Protein AF-A0A4U0YSM9-F1 (afdb_monomer)

Organism: NCBI:txid402884

Solvent-accessible surface area (backbone atoms only — not comparable to full-atom values): 11645 Å² total; per-residue (Å²): 142,90,86,84,86,88,83,89,83,79,87,87,80,88,84,90,88,84,83,94,84,78,88,73,80,77,72,77,70,87,66,73,80,70,77,81,69,82,80,69,86,79,58,66,68,56,57,52,49,51,51,51,52,52,50,52,52,49,50,50,54,53,52,59,74,70,49,76,93,42,78,74,52,80,36,60,77,57,46,29,60,59,30,54,52,35,43,53,52,15,40,43,30,36,40,27,62,72,59,44,12,44,71,34,40,78,38,97,52,35,45,41,53,13,42,34,36,42,22,52,28,50,50,53,58,38,29,29,50,63,47,44,55,54,32,47,49,50,25,52,51,29,53,52,47,52,53,53,48,44,72,71,66,55,80,86,76,69,59,85,65,32,60,62,68,40,45,56,50,34,52,56,49,32,54,52,51,48,53,53,52,51,50,52,31,41,74,74,70,50,60,71,79,68,29,53,58,128

Radius of gyration: 25.73 Å; Cα contacts (8 Å, |Δi|>4): 176; chains: 1; bounding box: 69×48×69 Å

Mean predicted aligned error: 12.15 Å

Sequence (198 aa):
MKRLWYPVAEPVADGAVDDWSFAVHRRPSLRAARPRSARADGDPGKGLLTLVMLAGLALIVIGFRGAPLVPLYQPLPHVGYLNNLLMLLALVLFGASVLKGVLWTRIRHPQFLATILWATAHLLVNGDLASVLLFGSLGLWSLGSILLINAREGRWSPPPPGPLRRDLALLGIAVTLYGAITSTHIWLGHNPFLGSFG

Structure (mmCIF, N/CA/C/O backbone):
data_AF-A0A4U0YSM9-F1
#
_entry.id   AF-A0A4U0YSM9-F1
#
loop_
_atom_site.group_PDB
_atom_site.id
_atom_site.type_symbol
_atom_site.label_atom_id
_atom_site.label_alt_id
_atom_site.label_comp_id
_atom_site.label_asym_id
_atom_site.label_entity_id
_atom_site.label_seq_id
_atom_site.pdbx_PDB_ins_code
_atom_site.Cartn_x
_atom_site.Cartn_y
_atom_site.Cartn_z
_atom_site.occupancy
_atom_site.B_iso_or_equiv
_atom_site.auth_seq_id
_atom_site.auth_comp_id
_atom_site.auth_asym_id
_atom_site.auth_atom_id
_atom_site.pdbx_PDB_model_num
ATOM 1 N N . MET A 1 1 ? 32.100 -20.637 -45.918 1.00 43.41 1 MET A N 1
ATOM 2 C CA . MET A 1 1 ? 32.956 -19.455 -46.167 1.00 43.41 1 MET A CA 1
ATOM 3 C C . MET A 1 1 ? 32.775 -18.465 -45.019 1.00 43.41 1 MET A C 1
ATOM 5 O O . MET A 1 1 ? 31.670 -17.981 -44.832 1.00 43.41 1 MET A O 1
ATOM 9 N N . LYS A 1 2 ? 33.814 -18.251 -44.197 1.00 37.44 2 LYS A N 1
ATOM 10 C CA . LYS A 1 2 ? 33.844 -17.318 -43.052 1.00 37.44 2 LYS A CA 1
ATOM 11 C C . LYS A 1 2 ? 34.652 -16.068 -43.450 1.00 37.44 2 LYS A C 1
ATOM 13 O O . LYS A 1 2 ? 35.770 -16.223 -43.930 1.00 37.44 2 LYS A O 1
ATOM 18 N N . ARG A 1 3 ? 34.114 -14.863 -43.243 1.00 44.06 3 ARG A N 1
ATOM 19 C CA . ARG A 1 3 ? 34.806 -13.556 -43.327 1.00 44.06 3 ARG A CA 1
ATOM 20 C C . ARG A 1 3 ? 33.955 -12.546 -42.551 1.00 44.06 3 ARG A C 1
ATOM 22 O O . ARG A 1 3 ? 32.743 -12.598 -42.698 1.00 44.06 3 ARG A O 1
ATOM 29 N N . LEU A 1 4 ? 34.451 -11.582 -41.792 1.00 47.91 4 LEU A N 1
ATOM 30 C CA . LEU A 1 4 ? 35.656 -11.369 -40.986 1.00 47.91 4 LEU A CA 1
ATOM 31 C C . LEU A 1 4 ? 35.312 -10.079 -40.211 1.00 47.91 4 LEU A C 1
ATOM 33 O O . LEU A 1 4 ? 34.629 -9.206 -40.743 1.00 47.91 4 LEU A O 1
ATOM 37 N N . TRP A 1 5 ? 35.732 -9.990 -38.960 1.00 40.81 5 TRP A N 1
ATOM 38 C CA . TRP A 1 5 ? 35.418 -8.903 -38.042 1.00 40.81 5 TRP A CA 1
ATOM 39 C C . TRP A 1 5 ? 36.529 -7.817 -38.067 1.00 40.81 5 TRP A C 1
ATOM 41 O O . TRP A 1 5 ? 37.691 -8.183 -37.917 1.00 40.81 5 TRP A O 1
ATOM 51 N N . TYR A 1 6 ? 36.137 -6.527 -38.164 1.00 41.94 6 TYR A N 1
ATOM 52 C CA . TYR A 1 6 ? 36.867 -5.256 -37.858 1.00 41.94 6 TYR A CA 1
ATOM 53 C C . TYR A 1 6 ? 37.986 -4.741 -38.819 1.00 41.94 6 TYR A C 1
ATOM 55 O O . TYR A 1 6 ? 38.466 -5.496 -39.657 1.00 41.94 6 TYR A O 1
ATOM 63 N N . PRO A 1 7 ? 38.418 -3.455 -38.723 1.00 47.03 7 PRO A N 1
ATOM 64 C CA . PRO A 1 7 ? 37.745 -2.239 -39.220 1.00 47.03 7 PRO A CA 1
ATOM 65 C C . PRO A 1 7 ? 38.682 -1.370 -40.110 1.00 47.03 7 PRO A C 1
ATOM 67 O O . PRO A 1 7 ? 39.902 -1.502 -40.058 1.00 47.03 7 PRO A O 1
ATOM 70 N N . VAL A 1 8 ? 38.147 -0.446 -40.914 1.00 57.78 8 VAL A N 1
ATOM 71 C CA . VAL A 1 8 ? 38.978 0.521 -41.665 1.00 57.78 8 VAL A CA 1
ATOM 72 C C . VAL A 1 8 ? 39.321 1.698 -40.748 1.00 57.78 8 VAL A C 1
ATOM 74 O O . VAL A 1 8 ? 38.425 2.343 -40.210 1.00 57.78 8 VAL A O 1
ATOM 77 N N . ALA A 1 9 ? 40.617 1.930 -40.533 1.00 47.88 9 ALA A N 1
ATOM 78 C CA . ALA A 1 9 ? 41.150 3.086 -39.823 1.00 47.88 9 ALA A CA 1
ATOM 79 C C . ALA A 1 9 ? 41.201 4.299 -40.768 1.00 47.88 9 ALA A C 1
ATOM 81 O O . ALA A 1 9 ? 41.797 4.212 -41.839 1.00 47.88 9 ALA A O 1
ATOM 82 N N . GLU A 1 10 ? 40.589 5.412 -40.368 1.00 64.88 10 GLU A N 1
ATOM 83 C CA . GLU A 1 10 ? 40.734 6.713 -41.034 1.00 64.88 10 GLU A CA 1
ATOM 84 C C . GLU A 1 10 ? 42.006 7.417 -40.515 1.00 64.88 10 GLU A C 1
ATOM 86 O O . GLU A 1 10 ? 42.315 7.312 -39.321 1.00 64.88 10 GLU A O 1
ATOM 91 N N . PRO A 1 11 ? 42.766 8.119 -41.373 1.00 54.09 11 PRO A N 1
ATOM 92 C CA . PRO A 1 11 ? 44.024 8.746 -40.990 1.00 54.09 11 PRO A CA 1
ATOM 93 C C . PRO A 1 11 ? 43.814 10.020 -40.158 1.00 54.09 11 PRO A C 1
ATOM 95 O O . PRO A 1 11 ? 43.000 10.884 -40.479 1.00 54.09 11 PRO A O 1
ATOM 98 N N . VAL A 1 12 ? 44.607 10.130 -39.091 1.00 53.09 12 VAL A N 1
ATOM 99 C CA . VAL A 1 12 ? 44.749 11.308 -38.227 1.00 53.09 12 VAL A CA 1
ATOM 100 C C . VAL A 1 12 ? 45.545 12.381 -38.973 1.00 53.09 12 VAL A C 1
ATOM 102 O O . VAL A 1 12 ? 46.665 12.119 -39.408 1.00 53.09 12 VAL A O 1
ATOM 105 N N . ALA A 1 13 ? 44.980 13.582 -39.101 1.00 54.84 13 ALA A N 1
ATOM 106 C CA . ALA A 1 13 ? 45.702 14.779 -39.519 1.00 54.84 13 ALA A CA 1
ATOM 107 C C . ALA A 1 13 ? 45.893 15.701 -38.305 1.00 54.84 13 ALA A C 1
ATOM 109 O O . ALA A 1 13 ? 44.920 16.168 -37.713 1.00 54.84 13 ALA A O 1
ATOM 110 N N . ASP A 1 14 ? 47.156 15.923 -37.947 1.00 49.75 14 ASP A N 1
ATOM 111 C CA . ASP A 1 14 ? 47.612 16.869 -36.932 1.00 49.75 14 ASP A CA 1
ATOM 112 C C . ASP A 1 14 ? 47.544 18.315 -37.447 1.00 49.75 14 ASP A C 1
ATOM 114 O O . ASP A 1 14 ? 47.947 18.599 -38.578 1.00 49.75 14 ASP A O 1
ATOM 118 N N . GLY A 1 15 ? 47.129 19.249 -36.586 1.00 42.00 15 GLY A N 1
ATOM 119 C CA . GLY A 1 15 ? 47.378 20.675 -36.791 1.00 42.00 15 GLY A CA 1
ATOM 120 C C . GLY A 1 15 ? 46.490 21.613 -35.969 1.00 42.00 15 GLY A C 1
ATOM 121 O O . GLY A 1 15 ? 45.284 21.647 -36.177 1.00 42.00 15 GLY A O 1
ATOM 122 N N . ALA A 1 16 ? 47.146 22.439 -35.146 1.00 40.34 16 ALA A N 1
ATOM 123 C CA . ALA A 1 16 ? 46.666 23.610 -34.395 1.00 40.34 16 ALA A CA 1
ATOM 124 C C . ALA A 1 16 ? 46.175 23.373 -32.949 1.00 40.34 16 ALA A C 1
ATOM 126 O O . ALA A 1 16 ? 45.187 22.698 -32.667 1.00 40.34 16 ALA A O 1
ATOM 127 N N . VAL A 1 17 ? 46.953 23.957 -32.038 1.00 49.97 17 VAL A N 1
ATOM 128 C CA . VAL A 1 17 ? 46.896 23.947 -30.578 1.00 49.97 17 VAL A CA 1
ATOM 129 C C . VAL A 1 17 ? 46.635 25.384 -30.149 1.00 49.97 17 VAL A C 1
ATOM 131 O O . VAL A 1 17 ? 47.564 26.187 -30.146 1.00 49.97 17 VAL A O 1
ATOM 134 N N . ASP A 1 18 ? 45.396 25.704 -29.768 1.00 44.09 18 ASP A N 1
ATOM 135 C CA . ASP A 1 18 ? 45.028 27.054 -29.333 1.00 44.09 18 ASP A CA 1
ATOM 136 C C . ASP A 1 18 ? 43.917 26.999 -28.255 1.00 44.09 18 ASP A C 1
ATOM 138 O O . ASP A 1 18 ? 42.723 26.948 -28.532 1.00 44.09 18 ASP A O 1
ATOM 142 N N . ASP A 1 19 ? 44.372 26.961 -27.003 1.00 42.22 19 ASP A N 1
ATOM 143 C CA . ASP A 1 19 ? 43.858 27.693 -25.832 1.00 42.22 19 ASP A CA 1
ATOM 144 C C . ASP A 1 19 ? 42.427 27.475 -25.260 1.00 42.22 19 ASP A C 1
ATOM 146 O O . ASP A 1 19 ? 41.454 28.185 -25.499 1.00 42.22 19 ASP A O 1
ATOM 150 N N . TRP A 1 20 ? 42.358 26.482 -24.374 1.00 37.97 20 TRP A N 1
ATOM 151 C CA . TRP A 1 20 ? 41.811 26.488 -23.006 1.00 37.97 20 TRP A CA 1
ATOM 152 C C . TRP A 1 20 ? 41.125 27.749 -22.431 1.00 37.97 20 TRP A C 1
ATOM 154 O O . TRP A 1 20 ? 41.753 28.565 -21.765 1.00 37.97 20 TRP A O 1
ATOM 164 N N . SER A 1 21 ? 39.786 27.790 -22.417 1.00 42.22 21 SER A N 1
ATOM 165 C CA . SER A 1 21 ? 39.054 28.510 -21.347 1.00 42.22 21 SER A CA 1
ATOM 166 C C . SER A 1 21 ? 37.572 28.139 -21.208 1.00 42.22 21 SER A C 1
ATOM 168 O O . SER A 1 21 ? 36.703 28.988 -21.292 1.00 42.22 21 SER A O 1
ATOM 170 N N . PHE A 1 22 ? 37.265 26.883 -20.860 1.00 40.72 22 PHE A N 1
ATOM 171 C CA . PHE A 1 22 ? 36.074 26.567 -20.048 1.00 40.72 22 PHE A CA 1
ATOM 172 C 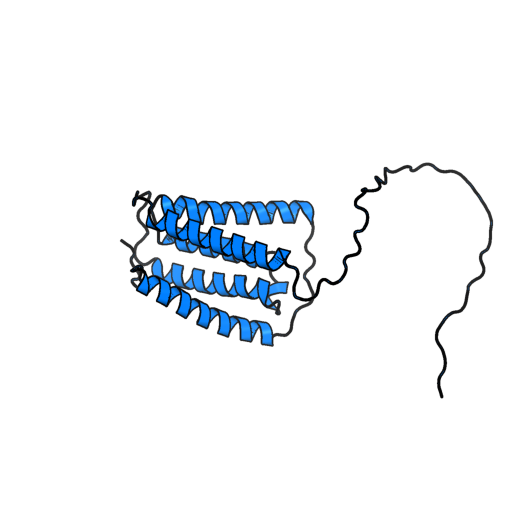C . PHE A 1 22 ? 36.357 25.384 -19.118 1.00 40.72 22 PHE A C 1
ATOM 174 O O . PHE A 1 22 ? 35.943 24.246 -19.339 1.00 40.72 22 PHE A O 1
ATOM 181 N N . ALA A 1 23 ? 37.051 25.676 -18.019 1.00 46.38 23 ALA A N 1
ATOM 182 C CA . ALA A 1 23 ? 37.077 24.825 -16.838 1.00 46.38 23 ALA A CA 1
ATOM 183 C C . ALA A 1 23 ? 35.710 24.877 -16.125 1.00 46.38 23 ALA A C 1
ATOM 185 O O . ALA A 1 23 ? 35.569 25.427 -15.035 1.00 46.38 23 ALA A O 1
ATOM 186 N N . VAL A 1 24 ? 34.676 24.282 -16.728 1.00 51.34 24 VAL A N 1
ATOM 187 C CA . VAL A 1 24 ? 33.429 23.968 -16.018 1.00 51.34 24 VAL A CA 1
ATOM 188 C C . VAL A 1 24 ? 33.660 22.685 -15.228 1.00 51.34 24 VAL A C 1
ATOM 190 O O . VAL A 1 24 ? 33.515 21.573 -15.727 1.00 51.34 24 VAL A O 1
ATOM 193 N N . HIS A 1 25 ? 34.115 22.885 -13.993 1.00 49.06 25 HIS A N 1
ATOM 194 C CA . HIS A 1 25 ? 33.862 22.091 -12.790 1.00 49.06 25 HIS A CA 1
ATOM 195 C C . HIS A 1 25 ? 33.381 20.639 -12.998 1.00 49.06 25 HIS A C 1
ATOM 197 O O . HIS A 1 25 ? 32.316 20.235 -12.527 1.00 49.06 25 HIS A O 1
ATOM 203 N N . ARG A 1 26 ? 34.197 19.802 -13.643 1.00 47.41 26 ARG A N 1
ATOM 204 C CA . ARG A 1 26 ? 33.997 18.353 -13.631 1.00 47.41 26 ARG A CA 1
ATOM 205 C C . ARG A 1 26 ? 34.528 17.845 -12.295 1.00 47.41 26 ARG A C 1
ATOM 207 O O . ARG A 1 26 ? 35.673 17.418 -12.209 1.00 47.41 26 ARG A O 1
ATOM 214 N N . ARG A 1 27 ? 33.724 17.935 -11.228 1.00 51.22 27 ARG A N 1
ATOM 215 C CA . ARG A 1 27 ? 34.031 17.213 -9.985 1.00 51.22 27 ARG A CA 1
ATOM 216 C C . ARG A 1 2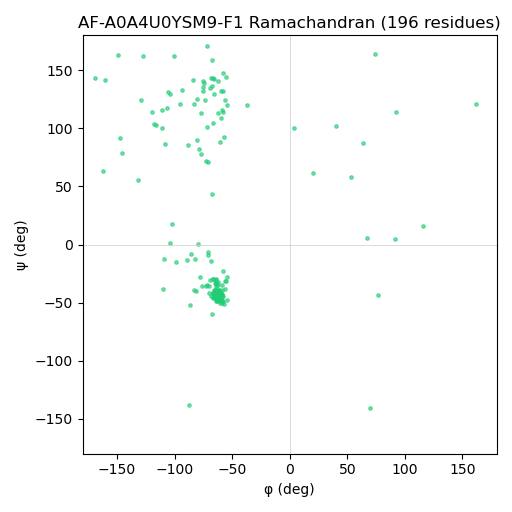7 ? 34.114 15.733 -10.358 1.00 51.22 27 ARG A C 1
ATOM 218 O O . ARG A 1 27 ? 33.083 15.174 -10.740 1.00 51.22 27 ARG A O 1
ATOM 225 N N . PRO A 1 28 ? 35.282 15.079 -10.274 1.00 48.31 28 PRO A N 1
ATOM 226 C CA . PRO A 1 28 ? 35.315 13.637 -10.352 1.00 48.31 28 PRO A CA 1
ATOM 227 C C . PRO A 1 28 ? 34.609 13.187 -9.080 1.00 48.31 28 PRO A C 1
ATOM 229 O O . PRO A 1 28 ? 35.143 13.319 -7.980 1.00 48.31 28 PRO A O 1
ATOM 232 N N . SER A 1 29 ? 33.361 12.735 -9.189 1.00 51.56 29 SER A N 1
ATOM 233 C CA . SER A 1 29 ? 32.754 12.027 -8.077 1.00 51.56 29 SER A CA 1
ATOM 234 C C . SER A 1 29 ? 33.645 10.816 -7.834 1.00 51.56 29 SER A C 1
ATOM 236 O O . SER A 1 29 ? 33.654 9.891 -8.646 1.00 51.56 29 SER A O 1
ATOM 238 N N . LEU A 1 30 ? 34.394 10.823 -6.732 1.00 49.91 30 LEU A N 1
ATOM 239 C CA . LEU A 1 30 ? 35.176 9.696 -6.222 1.00 49.91 30 LEU A CA 1
ATOM 240 C C . LEU A 1 30 ? 34.252 8.562 -5.739 1.00 49.91 30 LEU A C 1
ATOM 242 O O . LEU A 1 30 ? 34.452 7.960 -4.691 1.00 49.91 30 LEU A O 1
ATOM 246 N N . ARG A 1 31 ? 33.206 8.245 -6.502 1.00 51.72 31 ARG A N 1
ATOM 247 C CA . ARG A 1 31 ? 32.626 6.915 -6.502 1.00 51.72 31 ARG A CA 1
ATOM 248 C C . ARG A 1 31 ? 33.408 6.154 -7.545 1.00 51.72 31 ARG A C 1
ATOM 250 O O . ARG A 1 31 ? 33.011 6.097 -8.705 1.00 51.72 31 ARG A O 1
ATOM 257 N N . ALA A 1 32 ? 34.538 5.603 -7.101 1.00 53.91 32 ALA A N 1
ATOM 258 C CA . ALA A 1 32 ? 35.161 4.475 -7.766 1.00 53.91 32 ALA A CA 1
ATOM 259 C C . ALA A 1 32 ? 34.033 3.572 -8.272 1.00 53.91 32 ALA A C 1
ATOM 261 O O . ALA A 1 32 ? 33.164 3.162 -7.492 1.00 53.91 32 ALA A O 1
ATOM 262 N N . ALA A 1 33 ? 33.992 3.373 -9.588 1.00 51.34 33 ALA A N 1
ATOM 263 C CA . ALA A 1 33 ? 33.063 2.475 -10.235 1.00 51.34 33 ALA A CA 1
ATOM 264 C C . ALA A 1 33 ? 33.346 1.082 -9.677 1.00 51.34 33 ALA A C 1
ATOM 266 O O . ALA A 1 33 ? 34.196 0.353 -10.178 1.00 51.34 33 ALA A O 1
ATOM 267 N N . ARG A 1 34 ? 32.686 0.741 -8.566 1.00 47.12 34 ARG A N 1
ATOM 268 C CA . ARG A 1 34 ? 32.721 -0.601 -8.008 1.00 47.12 34 ARG A CA 1
ATOM 269 C C . ARG A 1 34 ? 32.172 -1.477 -9.130 1.00 47.12 34 ARG A C 1
ATOM 271 O O . ARG A 1 34 ? 31.023 -1.241 -9.520 1.00 47.12 34 ARG A O 1
ATOM 278 N N . PRO A 1 35 ? 32.966 -2.399 -9.704 1.00 47.69 35 PRO A N 1
ATOM 279 C CA . PRO A 1 35 ? 32.488 -3.223 -10.795 1.00 47.69 35 PRO A CA 1
ATOM 280 C C . PRO A 1 35 ? 31.220 -3.895 -10.295 1.00 47.69 35 PRO A C 1
ATOM 282 O O . PRO A 1 35 ? 31.214 -4.554 -9.252 1.00 47.69 35 PRO A O 1
ATOM 285 N N . ARG A 1 36 ? 30.115 -3.623 -10.991 1.00 52.94 36 ARG A N 1
ATOM 286 C CA . ARG A 1 36 ? 28.818 -4.226 -10.723 1.00 52.94 36 ARG A CA 1
ATOM 287 C C . ARG A 1 36 ? 28.932 -5.662 -11.216 1.00 52.94 36 ARG A C 1
ATOM 289 O O . ARG A 1 36 ? 28.424 -6.000 -12.278 1.00 52.94 36 ARG A O 1
ATOM 296 N N . SER A 1 37 ? 29.692 -6.479 -10.486 1.00 51.41 37 SER A N 1
ATOM 297 C CA . SER A 1 37 ? 29.685 -7.912 -10.690 1.00 51.41 37 SER A CA 1
ATOM 298 C C . SER A 1 37 ? 28.236 -8.340 -10.541 1.00 51.41 37 SER A C 1
ATOM 300 O O . SER A 1 37 ? 27.548 -7.980 -9.579 1.00 51.41 37 SER A O 1
ATOM 302 N N . ALA A 1 38 ? 27.743 -9.006 -11.574 1.00 52.09 38 ALA A N 1
ATOM 303 C CA . ALA A 1 38 ? 26.446 -9.634 -11.577 1.00 52.09 38 ALA A CA 1
ATOM 304 C C . ALA A 1 38 ? 26.412 -10.629 -10.409 1.00 52.09 38 ALA A C 1
ATOM 306 O O . ALA A 1 38 ? 26.855 -11.765 -10.531 1.00 52.09 38 ALA A O 1
ATOM 307 N N . ARG A 1 39 ? 25.942 -10.182 -9.239 1.00 48.00 39 ARG A N 1
ATOM 308 C CA . ARG A 1 39 ? 25.642 -11.060 -8.108 1.00 48.00 39 ARG A CA 1
ATOM 309 C C . ARG A 1 39 ? 24.319 -11.753 -8.401 1.00 48.00 39 ARG A C 1
ATOM 311 O O . ARG A 1 39 ? 23.257 -11.337 -7.922 1.00 48.00 39 ARG A O 1
ATOM 318 N N . ALA A 1 40 ? 24.414 -12.762 -9.259 1.00 54.34 40 ALA A N 1
ATOM 319 C CA . ALA A 1 40 ? 23.447 -13.837 -9.332 1.00 54.34 40 ALA A CA 1
ATOM 320 C C . ALA A 1 40 ? 23.400 -14.538 -7.962 1.00 54.34 40 ALA A C 1
ATOM 322 O O . ALA A 1 40 ? 24.432 -14.748 -7.333 1.00 54.34 40 ALA A O 1
ATOM 323 N N . ASP A 1 41 ? 22.175 -14.738 -7.486 1.00 48.12 41 ASP A N 1
ATOM 324 C CA . ASP A 1 41 ? 21.690 -15.808 -6.609 1.00 48.12 41 ASP A CA 1
ATOM 325 C C . ASP A 1 41 ? 22.618 -16.241 -5.458 1.00 48.12 41 ASP A C 1
ATOM 327 O O . ASP A 1 41 ? 23.569 -16.991 -5.640 1.00 48.12 41 ASP A O 1
ATOM 331 N N . GLY A 1 42 ? 22.302 -15.774 -4.240 1.00 58.88 42 GLY A N 1
ATOM 332 C CA . GLY A 1 42 ? 22.978 -16.207 -3.007 1.0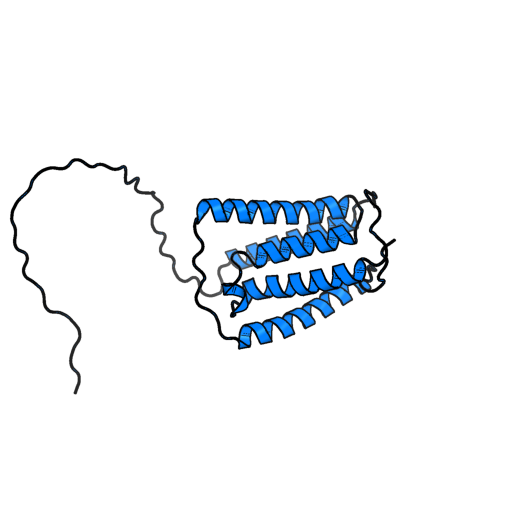0 58.88 42 GLY A CA 1
ATOM 333 C C . GLY A 1 42 ? 23.777 -15.143 -2.250 1.00 58.88 42 GLY A C 1
ATOM 334 O O . GLY A 1 42 ? 24.574 -15.502 -1.394 1.00 58.88 42 GLY A O 1
ATOM 335 N N . ASP A 1 43 ? 23.591 -13.842 -2.516 1.00 70.19 43 ASP A N 1
ATOM 336 C CA . ASP A 1 43 ? 24.216 -12.792 -1.694 1.00 70.19 43 ASP A CA 1
ATOM 337 C C . ASP A 1 43 ? 23.688 -12.894 -0.245 1.00 70.19 43 ASP A C 1
ATOM 339 O O . ASP A 1 43 ? 22.494 -12.643 -0.038 1.00 70.19 43 ASP A O 1
ATOM 343 N N . PRO A 1 44 ? 24.516 -13.242 0.763 1.00 67.12 44 PRO A N 1
ATOM 344 C CA . PRO A 1 44 ? 24.065 -13.369 2.151 1.00 67.12 44 PRO A CA 1
ATOM 345 C C . PRO A 1 44 ? 23.436 -12.070 2.682 1.00 67.12 44 PRO A C 1
ATOM 347 O 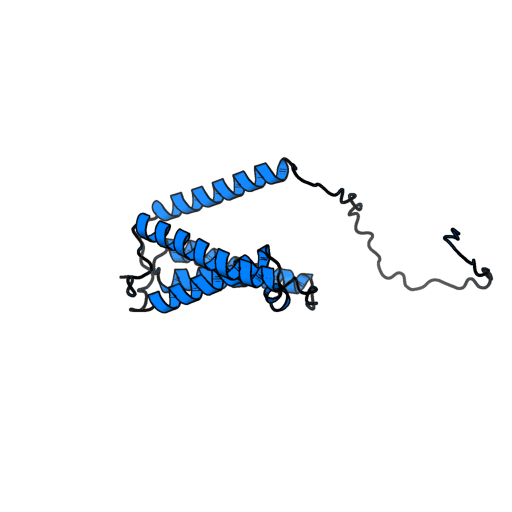O . PRO A 1 44 ? 22.574 -12.113 3.561 1.00 67.12 44 PRO A O 1
ATOM 350 N N . GLY A 1 45 ? 23.767 -10.919 2.080 1.00 77.62 45 GLY A N 1
ATOM 351 C CA . GLY A 1 45 ? 23.106 -9.646 2.368 1.00 77.62 45 GLY A CA 1
ATOM 352 C C . GLY A 1 45 ? 21.617 -9.614 1.999 1.00 77.62 45 GLY A C 1
ATOM 353 O O . GLY A 1 45 ? 20.845 -8.941 2.679 1.00 77.62 45 GLY A O 1
ATOM 354 N N . LYS A 1 46 ? 21.177 -10.361 0.973 1.00 80.38 46 LYS A N 1
ATOM 355 C CA . LYS A 1 46 ? 19.751 -10.474 0.609 1.00 80.38 46 LYS A CA 1
ATOM 356 C C . LYS A 1 46 ? 18.977 -11.272 1.659 1.00 80.38 46 LYS A C 1
ATOM 358 O O . LYS A 1 46 ? 17.891 -10.853 2.037 1.00 80.38 46 LYS A O 1
ATOM 363 N N . GLY A 1 47 ? 19.553 -12.368 2.160 1.00 87.44 47 GLY A N 1
ATOM 364 C CA . GLY A 1 47 ? 18.932 -13.192 3.203 1.00 87.44 47 GLY A CA 1
ATOM 365 C C . GLY A 1 47 ? 18.758 -12.427 4.514 1.00 87.44 47 GLY A C 1
ATOM 366 O O . GLY A 1 47 ? 17.660 -12.391 5.067 1.00 87.44 47 GLY A O 1
ATOM 367 N N . LEU A 1 48 ? 19.810 -11.730 4.960 1.00 90.31 48 LEU A N 1
ATOM 368 C CA . LEU A 1 48 ? 19.729 -10.862 6.137 1.00 90.31 48 LEU A CA 1
ATOM 369 C C . LEU A 1 48 ? 18.672 -9.764 5.958 1.00 90.31 48 LEU A C 1
ATOM 371 O O . LEU A 1 48 ? 17.874 -9.531 6.862 1.00 90.31 48 LEU A O 1
ATOM 375 N N . LEU A 1 49 ? 18.623 -9.120 4.789 1.00 91.25 49 LEU A N 1
ATOM 376 C CA . LEU A 1 49 ? 17.623 -8.091 4.506 1.00 91.25 49 LEU A CA 1
ATOM 377 C C . LEU A 1 49 ? 16.193 -8.645 4.567 1.00 91.25 49 LEU A C 1
ATOM 379 O O . LEU A 1 49 ? 15.325 -8.006 5.158 1.00 91.25 49 LEU A O 1
ATOM 383 N N . THR A 1 50 ? 15.946 -9.831 4.005 1.00 91.44 50 THR A N 1
ATOM 384 C CA . THR A 1 50 ? 14.641 -10.499 4.103 1.00 91.44 50 THR A CA 1
ATOM 385 C C . THR A 1 50 ? 14.262 -10.765 5.558 1.00 91.44 50 THR A C 1
ATOM 387 O O . THR A 1 50 ? 13.135 -10.464 5.944 1.00 91.44 50 THR A O 1
ATOM 390 N N . LEU A 1 51 ? 15.190 -11.259 6.383 1.00 93.69 51 LEU A N 1
ATOM 391 C CA . LEU A 1 51 ? 14.936 -11.478 7.812 1.00 93.69 51 LEU A CA 1
ATOM 392 C C . LEU A 1 51 ? 14.604 -10.173 8.541 1.00 93.69 51 LEU A C 1
ATOM 394 O O . LEU A 1 51 ? 13.654 -10.141 9.316 1.00 93.69 51 LEU A O 1
ATOM 398 N N . VAL A 1 52 ? 15.328 -9.089 8.256 1.00 95.31 52 VAL A N 1
ATOM 399 C CA . VAL A 1 52 ? 15.046 -7.765 8.833 1.00 95.31 52 VAL A CA 1
ATOM 400 C C . VAL A 1 52 ? 13.664 -7.260 8.412 1.00 95.31 52 VAL A C 1
ATOM 402 O O . VAL A 1 52 ? 12.928 -6.742 9.247 1.00 95.31 52 VAL A O 1
ATOM 405 N N . MET A 1 53 ? 13.272 -7.444 7.147 1.00 94.44 53 MET A N 1
ATOM 406 C CA . MET A 1 53 ? 11.933 -7.076 6.668 1.00 94.44 53 MET A CA 1
ATOM 407 C C . MET A 1 53 ? 10.832 -7.890 7.357 1.00 94.44 53 MET A C 1
ATOM 409 O O . MET A 1 53 ? 9.828 -7.319 7.776 1.00 94.44 53 MET A O 1
ATOM 413 N N . LEU A 1 54 ? 11.024 -9.204 7.510 1.00 94.81 54 LEU A N 1
ATOM 414 C CA . LEU A 1 54 ? 10.071 -10.076 8.201 1.00 94.81 54 LEU A CA 1
ATOM 415 C C . LEU A 1 54 ? 9.975 -9.746 9.694 1.00 94.81 54 LEU A C 1
ATOM 417 O O . LEU A 1 54 ? 8.872 -9.683 10.229 1.00 94.81 54 LEU A O 1
ATOM 421 N N . ALA A 1 55 ? 11.104 -9.480 10.352 1.00 96.81 55 ALA A N 1
ATOM 422 C CA . ALA A 1 55 ? 11.131 -9.039 11.742 1.00 96.81 55 ALA A CA 1
ATOM 423 C C . ALA A 1 55 ? 10.418 -7.689 11.909 1.00 96.81 55 ALA A C 1
ATOM 425 O O . ALA A 1 55 ? 9.600 -7.538 12.812 1.00 96.81 55 ALA A O 1
ATOM 426 N N . GLY A 1 56 ? 10.659 -6.735 11.004 1.00 95.75 56 GLY A N 1
ATOM 427 C CA . GLY A 1 56 ? 9.949 -5.457 10.981 1.00 95.75 56 GLY A CA 1
ATOM 428 C C . GLY A 1 56 ? 8.438 -5.632 10.815 1.00 95.75 56 GLY A C 1
ATOM 429 O O . GLY A 1 56 ? 7.667 -5.036 11.563 1.00 95.75 56 GLY A O 1
ATOM 430 N N . LEU A 1 57 ? 8.008 -6.504 9.897 1.00 93.44 57 LEU A N 1
ATOM 431 C CA . LEU A 1 57 ? 6.593 -6.832 9.720 1.00 93.44 57 LEU A CA 1
ATOM 432 C C . LEU A 1 57 ? 5.994 -7.468 10.984 1.00 93.44 57 LEU A C 1
ATOM 434 O O . LEU A 1 57 ? 4.912 -7.070 11.410 1.00 93.44 57 LEU A O 1
ATOM 438 N N . ALA A 1 58 ? 6.700 -8.409 11.614 1.00 95.06 58 ALA A N 1
ATOM 439 C CA . ALA A 1 58 ? 6.256 -9.035 12.857 1.00 95.06 58 ALA A CA 1
ATOM 440 C C . ALA A 1 58 ? 6.106 -8.009 13.991 1.00 95.06 58 ALA A C 1
ATOM 442 O O . ALA A 1 58 ? 5.099 -8.021 14.697 1.00 95.06 58 ALA A O 1
ATOM 443 N N . LEU A 1 59 ? 7.059 -7.081 14.129 1.00 96.56 59 LEU A N 1
ATOM 444 C CA . LEU A 1 59 ? 6.991 -5.999 15.114 1.00 96.56 59 LEU A CA 1
ATOM 445 C C . LEU A 1 59 ? 5.802 -5.065 14.867 1.00 96.56 59 LEU A C 1
ATOM 447 O O . LEU A 1 59 ? 5.129 -4.692 15.825 1.00 96.56 59 LEU A O 1
ATOM 451 N N . ILE A 1 60 ? 5.503 -4.734 13.606 1.00 94.44 60 ILE A N 1
ATOM 452 C CA . ILE A 1 60 ? 4.306 -3.954 13.252 1.00 94.44 60 ILE A CA 1
ATOM 453 C C . ILE A 1 60 ? 3.040 -4.694 13.692 1.00 94.44 60 ILE A C 1
ATOM 455 O O . ILE A 1 60 ? 2.185 -4.097 14.339 1.00 94.44 60 ILE A O 1
ATOM 459 N N . VAL A 1 61 ? 2.928 -5.992 13.387 1.00 91.50 61 VAL A N 1
ATOM 460 C CA . VAL A 1 61 ? 1.752 -6.800 13.754 1.00 91.50 61 VAL A CA 1
ATOM 461 C C . VAL A 1 61 ? 1.589 -6.886 15.273 1.00 91.50 61 VAL A C 1
ATOM 463 O O . VAL A 1 61 ? 0.483 -6.696 15.778 1.00 91.50 61 VAL A O 1
ATOM 466 N N . ILE A 1 62 ? 2.673 -7.142 16.010 1.00 94.44 62 ILE A N 1
ATOM 467 C CA . ILE A 1 62 ? 2.650 -7.209 17.479 1.00 94.44 62 ILE A CA 1
ATOM 468 C C . ILE A 1 62 ? 2.260 -5.850 18.070 1.00 94.44 62 ILE A C 1
ATOM 470 O O . ILE A 1 62 ? 1.371 -5.790 18.916 1.00 94.44 62 ILE A O 1
ATOM 474 N N . GLY A 1 63 ? 2.882 -4.765 17.601 1.00 93.75 63 GLY A N 1
ATOM 475 C CA . GLY A 1 63 ? 2.601 -3.411 18.073 1.00 93.75 63 GLY A CA 1
ATOM 476 C C . GLY A 1 63 ? 1.159 -2.986 17.808 1.00 93.75 63 GLY A C 1
ATOM 477 O O . GLY A 1 63 ? 0.502 -2.478 18.709 1.00 93.75 63 GLY A O 1
ATOM 478 N N . PHE A 1 64 ? 0.638 -3.261 16.609 1.00 91.81 64 PHE A N 1
ATOM 479 C CA . PHE A 1 64 ? -0.744 -2.945 16.247 1.00 91.81 64 PHE A CA 1
ATOM 480 C C . PHE A 1 64 ? -1.750 -3.722 17.105 1.00 91.81 64 PHE A C 1
ATOM 482 O O . PHE A 1 64 ? -2.704 -3.145 17.612 1.00 91.81 64 PHE A O 1
ATOM 489 N N . ARG A 1 65 ? -1.513 -5.022 17.334 1.00 89.88 65 ARG A N 1
ATOM 490 C CA . ARG A 1 65 ? -2.390 -5.862 18.172 1.00 89.88 65 ARG A CA 1
ATOM 491 C C . ARG A 1 65 ? -2.346 -5.505 19.656 1.00 89.88 65 ARG A C 1
ATOM 493 O O . ARG A 1 65 ? -3.321 -5.747 20.358 1.00 89.88 65 ARG A O 1
ATOM 500 N N . GLY A 1 66 ? -1.209 -5.007 20.138 1.00 92.94 66 GLY A N 1
ATOM 501 C CA . GLY A 1 66 ? -1.032 -4.579 21.526 1.00 92.94 66 GLY A CA 1
ATOM 502 C C . GLY A 1 66 ? -1.468 -3.137 21.793 1.00 92.94 66 GLY A C 1
ATOM 503 O O . GLY A 1 66 ? -1.476 -2.720 22.950 1.00 92.94 66 GLY A O 1
ATOM 504 N N . ALA A 1 67 ? -1.798 -2.363 20.755 1.00 93.62 67 ALA A N 1
ATOM 505 C CA . ALA A 1 67 ? -2.191 -0.972 20.907 1.00 93.62 67 ALA A CA 1
ATOM 506 C C . ALA A 1 67 ? -3.618 -0.860 21.478 1.00 93.62 67 ALA A C 1
ATOM 508 O O . ALA A 1 67 ? -4.509 -1.607 21.068 1.00 93.62 67 ALA A O 1
ATOM 509 N N . PRO A 1 68 ? -3.869 0.083 22.403 1.00 92.25 68 PRO A N 1
ATOM 510 C CA . PRO A 1 68 ? -5.223 0.357 22.861 1.00 92.25 68 PRO A CA 1
ATOM 511 C C . PRO A 1 68 ? -6.065 0.941 21.721 1.00 92.25 68 PRO A C 1
ATOM 513 O O . PRO A 1 68 ? -5.589 1.767 20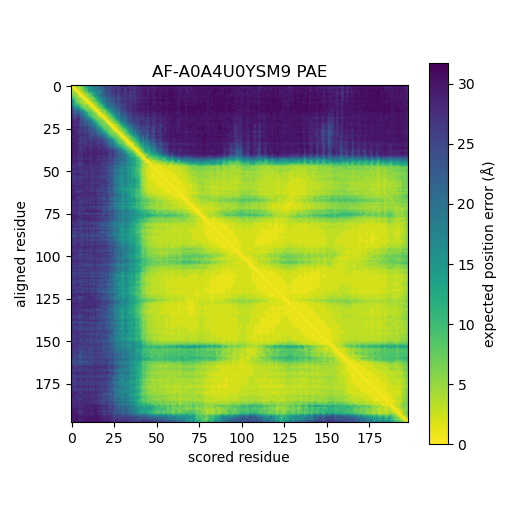.939 1.00 92.25 68 PRO A O 1
ATOM 516 N N . LEU A 1 69 ? -7.341 0.556 21.665 1.00 92.00 69 LEU A N 1
ATOM 517 C CA . LEU A 1 69 ? -8.299 1.140 20.733 1.00 92.00 69 LEU A CA 1
ATOM 518 C C . LEU A 1 69 ? -8.635 2.571 21.177 1.00 92.00 69 LEU A C 1
ATOM 520 O O . LEU A 1 69 ? -9.434 2.779 22.089 1.00 92.00 69 LEU A O 1
ATOM 524 N N . VAL A 1 70 ? -8.021 3.556 20.523 1.00 95.56 70 VAL A N 1
ATOM 525 C CA . VAL A 1 70 ? -8.303 4.983 20.731 1.00 95.56 70 VAL A CA 1
ATOM 526 C C . VAL A 1 70 ? -8.997 5.521 19.477 1.00 95.56 70 VAL A C 1
ATOM 528 O O . VAL A 1 70 ? -8.314 5.760 18.479 1.00 95.56 70 VAL A O 1
ATOM 531 N N . PRO A 1 71 ? -10.332 5.682 19.477 1.00 94.44 71 PRO A N 1
ATOM 532 C CA . PRO A 1 71 ? -11.062 6.167 18.310 1.00 94.44 71 PRO A CA 1
ATOM 533 C C . PRO A 1 71 ? -10.748 7.645 18.046 1.00 94.44 71 PRO A C 1
ATOM 535 O O . PRO A 1 71 ? -10.754 8.466 18.961 1.00 94.44 71 PRO A O 1
ATOM 538 N N . LEU A 1 72 ? -10.490 7.984 16.784 1.00 95.75 72 LEU A N 1
ATOM 539 C CA . LEU A 1 72 ? -10.257 9.348 16.300 1.00 95.75 72 LEU A CA 1
ATOM 540 C C . LEU A 1 72 ? -11.409 9.854 15.433 1.00 95.75 72 LEU A C 1
ATOM 542 O O . LEU A 1 72 ? -11.771 11.026 15.509 1.00 95.75 72 LEU A O 1
ATOM 546 N N . TYR A 1 73 ? -11.987 8.980 14.612 1.00 93.56 73 TYR A N 1
ATOM 547 C CA . TYR A 1 73 ? -13.172 9.275 13.813 1.00 93.56 73 TYR A CA 1
ATOM 548 C C . TYR A 1 73 ? -14.006 8.016 13.598 1.00 93.56 73 TYR A C 1
ATOM 550 O O . TYR A 1 73 ? -13.540 6.896 13.783 1.00 93.56 73 TYR A O 1
ATOM 558 N N . GLN A 1 74 ? -15.258 8.218 13.202 1.00 90.88 74 GLN A N 1
ATOM 559 C CA . GLN A 1 74 ? -16.162 7.137 12.831 1.00 90.88 74 GLN A CA 1
ATOM 560 C C . GLN A 1 74 ? -16.115 6.945 11.309 1.00 90.88 74 GLN A C 1
ATOM 562 O O . GLN A 1 74 ? -16.390 7.906 10.581 1.00 90.88 74 GLN A O 1
ATOM 567 N N . PRO A 1 75 ? -15.748 5.751 10.807 1.00 90.25 75 PRO A N 1
ATOM 568 C CA . PRO A 1 75 ? -15.867 5.424 9.391 1.00 90.25 75 PRO A CA 1
ATOM 569 C C . PRO A 1 75 ? -17.301 5.622 8.890 1.00 90.25 75 PRO A C 1
ATOM 571 O O . PRO A 1 75 ? -18.270 5.357 9.603 1.00 90.25 75 PRO A O 1
ATOM 574 N N . LEU A 1 76 ? -17.456 6.082 7.646 1.00 86.56 76 LEU A N 1
ATOM 575 C CA . LEU A 1 76 ? -18.789 6.212 7.062 1.00 86.56 76 LEU A CA 1
ATOM 576 C C . LEU A 1 76 ? -19.421 4.817 6.872 1.00 86.56 76 LEU A C 1
ATOM 578 O O . LEU A 1 76 ? -18.732 3.879 6.463 1.00 86.56 76 LEU A O 1
ATOM 582 N N . PRO A 1 77 ? -20.739 4.661 7.080 1.00 84.25 77 PRO A N 1
ATOM 583 C CA . PRO A 1 77 ? -21.427 3.414 6.767 1.00 84.25 77 PRO A CA 1
ATOM 584 C C . PRO A 1 77 ? -21.266 3.026 5.286 1.00 84.25 77 PRO A C 1
ATOM 586 O O . PRO A 1 77 ? -21.246 3.891 4.413 1.00 84.25 77 PRO A O 1
ATOM 589 N N . HIS A 1 78 ? -21.220 1.724 4.989 1.00 83.94 78 HIS A N 1
ATOM 590 C CA . HIS A 1 78 ? -21.194 1.158 3.625 1.00 83.94 78 HIS A CA 1
ATOM 591 C C . HIS A 1 78 ? -19.929 1.435 2.790 1.00 83.94 78 HIS A C 1
ATOM 593 O O . HIS A 1 78 ? -19.855 1.019 1.630 1.00 83.94 78 HIS A O 1
ATOM 599 N N . VAL A 1 79 ? -18.891 2.062 3.354 1.00 89.12 79 VAL A N 1
ATOM 600 C CA . VAL A 1 79 ? -17.632 2.319 2.626 1.00 89.12 79 VAL A CA 1
ATOM 601 C C . VAL A 1 79 ? -16.793 1.064 2.369 1.00 89.12 79 VAL A C 1
ATOM 603 O O . VAL A 1 79 ? -15.821 1.121 1.614 1.00 89.12 79 VAL A O 1
ATOM 606 N N . GLY A 1 80 ? -17.177 -0.095 2.917 1.00 88.31 80 GLY A N 1
ATOM 607 C CA . GLY A 1 80 ? -16.454 -1.351 2.709 1.00 88.31 80 GLY A CA 1
ATOM 608 C C . GLY A 1 80 ? -16.393 -1.838 1.270 1.00 88.31 80 GLY A C 1
ATOM 609 O O . GLY A 1 80 ? -15.372 -2.387 0.859 1.00 88.31 80 GLY A O 1
ATOM 610 N N . TYR A 1 81 ? -17.418 -1.571 0.459 1.00 88.69 81 TYR A N 1
ATOM 611 C CA . TYR A 1 81 ? -17.377 -1.919 -0.964 1.00 88.69 81 TYR A CA 1
ATOM 612 C C . TYR A 1 81 ? -16.333 -1.091 -1.718 1.00 88.69 81 TYR A C 1
ATOM 614 O O . TYR A 1 81 ? -15.562 -1.638 -2.509 1.00 88.69 81 TYR A O 1
ATOM 622 N N . LEU A 1 82 ? -16.258 0.211 -1.419 1.00 92.62 82 LEU A N 1
ATOM 623 C CA . LEU A 1 82 ? -15.235 1.091 -1.977 1.00 92.62 82 LEU A CA 1
ATOM 624 C C . LEU A 1 82 ? -13.842 0.661 -1.508 1.00 92.62 82 LEU A C 1
ATOM 626 O O . LEU A 1 82 ? -12.939 0.536 -2.330 1.00 92.62 82 LEU A O 1
ATOM 630 N N . ASN A 1 83 ? -13.681 0.359 -0.218 1.00 93.88 83 ASN A N 1
ATOM 631 C CA . ASN A 1 83 ? -12.430 -0.165 0.326 1.00 93.88 83 ASN A CA 1
ATOM 632 C C . ASN A 1 83 ? -11.962 -1.426 -0.416 1.00 93.88 83 ASN A C 1
ATOM 634 O O . ASN A 1 83 ? -10.812 -1.499 -0.842 1.00 93.88 83 ASN A O 1
ATOM 638 N N . ASN A 1 84 ? -12.854 -2.393 -0.632 1.00 93.31 84 ASN A N 1
ATOM 639 C CA . ASN A 1 84 ? -12.522 -3.638 -1.324 1.00 93.31 84 ASN A CA 1
ATOM 640 C C . ASN A 1 84 ? -12.081 -3.405 -2.774 1.00 93.31 84 ASN A C 1
ATOM 642 O O . ASN A 1 84 ? -11.098 -4.004 -3.219 1.00 93.31 84 ASN A O 1
ATOM 646 N N . LEU A 1 85 ? -12.742 -2.485 -3.483 1.00 94.69 85 LEU A N 1
ATOM 647 C CA . LEU A 1 85 ? -12.322 -2.068 -4.819 1.00 94.69 85 LEU A CA 1
ATOM 648 C C . LEU A 1 85 ? -10.929 -1.418 -4.798 1.00 94.69 85 LEU A C 1
ATOM 650 O O . LEU A 1 85 ? -10.066 -1.792 -5.593 1.00 94.69 85 LEU A O 1
ATOM 654 N N . LEU A 1 86 ? -10.688 -0.483 -3.874 1.00 96.62 86 LEU A N 1
ATOM 655 C CA . LEU A 1 86 ? -9.391 0.188 -3.732 1.00 96.62 86 LEU A CA 1
ATOM 656 C C . LEU A 1 86 ? -8.270 -0.805 -3.403 1.00 96.62 86 LEU A C 1
ATOM 658 O O . LEU A 1 86 ? -7.182 -0.702 -3.969 1.00 96.62 86 LEU A O 1
ATOM 662 N N . MET A 1 87 ? -8.540 -1.798 -2.555 1.00 96.69 87 MET A N 1
ATOM 663 C CA . MET A 1 87 ? -7.580 -2.847 -2.210 1.00 96.69 87 MET A CA 1
ATOM 664 C C . MET A 1 87 ? -7.243 -3.748 -3.398 1.00 96.69 87 MET A C 1
ATOM 666 O O . MET A 1 87 ? -6.071 -4.067 -3.607 1.00 96.69 87 MET A O 1
ATOM 670 N N . LEU A 1 88 ? -8.228 -4.113 -4.222 1.00 96.12 88 LEU A N 1
ATOM 671 C CA . LEU A 1 88 ? -7.970 -4.869 -5.447 1.00 96.12 88 LEU A CA 1
ATOM 672 C C . LEU A 1 88 ? -7.099 -4.063 -6.427 1.00 96.12 88 LEU A C 1
ATOM 674 O O . LEU A 1 88 ? -6.124 -4.591 -6.968 1.00 96.12 88 LEU A O 1
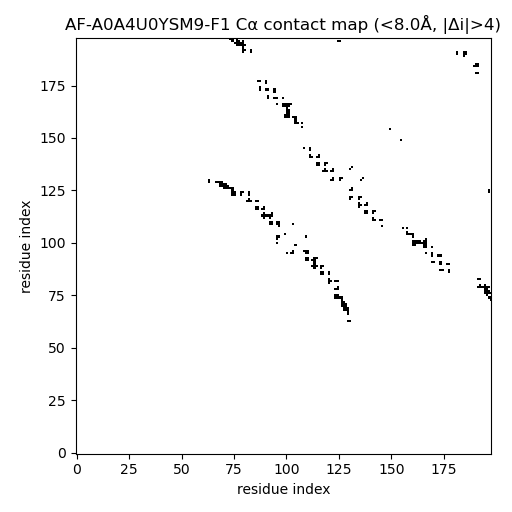ATOM 678 N N . LEU A 1 89 ? -7.395 -2.771 -6.608 1.00 96.94 89 LEU A N 1
ATOM 679 C CA . LEU A 1 89 ? -6.580 -1.874 -7.433 1.00 96.94 89 LEU A CA 1
ATOM 680 C C . LEU A 1 89 ? -5.157 -1.716 -6.879 1.00 96.94 89 LEU A C 1
ATOM 682 O O . LEU A 1 89 ? -4.195 -1.745 -7.650 1.00 96.94 89 LEU A O 1
ATOM 686 N N . ALA A 1 90 ? -5.004 -1.607 -5.557 1.00 97.50 90 ALA A N 1
ATOM 687 C CA . ALA A 1 90 ? -3.699 -1.546 -4.906 1.00 97.50 90 ALA A CA 1
ATOM 688 C C . ALA A 1 90 ? -2.871 -2.809 -5.194 1.00 97.50 90 ALA A C 1
ATOM 690 O O . ALA A 1 90 ? -1.708 -2.696 -5.580 1.00 97.50 90 ALA A O 1
ATOM 691 N N . LEU A 1 91 ? -3.461 -4.006 -5.096 1.00 97.38 91 LEU A N 1
ATOM 692 C CA . LEU A 1 91 ? -2.768 -5.263 -5.408 1.00 97.38 91 LEU A CA 1
ATOM 693 C C . LEU A 1 91 ? -2.358 -5.362 -6.880 1.00 97.38 91 LEU A C 1
ATOM 695 O O . LEU A 1 91 ? -1.249 -5.806 -7.176 1.00 97.38 91 LEU A O 1
ATOM 699 N N . VAL A 1 92 ? -3.213 -4.910 -7.799 1.00 96.81 92 VAL A N 1
ATOM 700 C CA . VAL A 1 92 ? -2.899 -4.854 -9.235 1.00 96.81 92 VAL A CA 1
ATOM 701 C C . VAL A 1 92 ? -1.714 -3.920 -9.496 1.00 96.81 92 VAL A C 1
ATOM 703 O O . VAL A 1 92 ? -0.759 -4.310 -10.171 1.00 96.81 92 VAL A O 1
ATOM 706 N N . LEU A 1 93 ? -1.720 -2.711 -8.928 1.00 96.25 93 LEU A N 1
ATOM 707 C CA . LEU A 1 93 ? -0.617 -1.756 -9.081 1.00 96.25 93 LEU A CA 1
ATOM 708 C C . LEU A 1 93 ? 0.682 -2.255 -8.436 1.00 96.25 93 LEU A C 1
ATOM 710 O O . LEU A 1 93 ? 1.758 -2.110 -9.022 1.00 96.25 93 LEU A O 1
ATOM 714 N N . PHE A 1 94 ? 0.593 -2.882 -7.265 1.00 96.12 94 PHE A N 1
ATOM 715 C CA . PHE A 1 94 ? 1.752 -3.468 -6.600 1.00 96.12 94 PHE A CA 1
ATOM 716 C C . PHE A 1 94 ? 2.323 -4.624 -7.428 1.00 96.12 94 PHE A C 1
ATOM 718 O O . PHE A 1 94 ? 3.518 -4.669 -7.704 1.00 96.12 94 PHE A O 1
ATOM 725 N N . GLY A 1 95 ? 1.468 -5.523 -7.920 1.00 94.31 95 GLY A N 1
ATOM 726 C CA . GLY A 1 95 ? 1.869 -6.603 -8.819 1.00 94.31 95 GLY A CA 1
ATOM 727 C C . GLY A 1 95 ? 2.524 -6.085 -10.101 1.00 94.31 95 GLY A C 1
ATOM 728 O O . GLY A 1 95 ? 3.480 -6.691 -10.593 1.00 94.31 95 GLY A O 1
ATOM 729 N N . ALA A 1 96 ? 2.079 -4.932 -10.613 1.00 94.19 96 ALA A N 1
ATOM 730 C CA . ALA A 1 96 ? 2.642 -4.326 -11.818 1.00 94.19 96 ALA A CA 1
ATOM 731 C C . ALA A 1 96 ? 4.109 -3.929 -11.616 1.00 94.19 96 ALA A C 1
ATOM 733 O O . ALA A 1 96 ? 4.907 -4.077 -12.546 1.00 94.19 96 ALA A O 1
ATOM 734 N N . SER A 1 97 ? 4.490 -3.498 -10.405 1.00 90.94 97 SER A N 1
ATOM 735 C CA . SER A 1 97 ? 5.885 -3.166 -10.084 1.00 90.94 97 SER A CA 1
ATOM 736 C C . SER A 1 97 ? 6.824 -4.366 -10.088 1.00 90.94 97 SER A C 1
ATOM 738 O O . SER A 1 97 ? 8.001 -4.236 -10.443 1.00 90.94 97 SER A O 1
ATOM 740 N N . VAL A 1 98 ? 6.292 -5.542 -9.759 1.00 92.62 98 VAL A N 1
ATOM 741 C CA . VAL A 1 98 ? 7.053 -6.790 -9.686 1.00 92.62 98 VAL A CA 1
ATOM 742 C C . VAL A 1 98 ? 7.118 -7.473 -11.050 1.00 92.62 98 VAL A C 1
ATOM 744 O O . VAL A 1 98 ? 8.208 -7.787 -11.531 1.00 92.62 98 VAL A O 1
ATOM 747 N N . LEU A 1 99 ? 5.968 -7.684 -11.700 1.00 91.69 99 LEU A N 1
ATOM 748 C CA . LEU A 1 99 ? 5.883 -8.486 -12.924 1.00 91.69 99 LEU A CA 1
ATOM 749 C C . LEU A 1 99 ? 6.359 -7.730 -14.169 1.00 91.69 99 LEU A C 1
ATOM 751 O O . LEU A 1 99 ? 6.865 -8.368 -15.094 1.00 91.69 99 LEU A O 1
ATOM 755 N N . LYS A 1 100 ? 6.258 -6.393 -14.199 1.00 91.12 100 LYS A N 1
ATOM 756 C CA . LYS A 1 100 ? 6.753 -5.542 -15.300 1.00 91.12 100 LYS A CA 1
ATOM 757 C C . LYS A 1 100 ? 6.227 -5.982 -16.679 1.00 91.12 100 LYS A C 1
ATOM 759 O O . LYS A 1 100 ? 7.003 -6.362 -17.565 1.00 91.12 100 LYS A O 1
ATOM 764 N N . GLY A 1 101 ? 4.900 -6.003 -16.829 1.00 91.62 101 GLY A N 1
ATOM 765 C CA . GLY A 1 101 ? 4.206 -6.181 -18.112 1.00 91.62 101 GLY A CA 1
ATOM 766 C C . GLY A 1 101 ? 3.982 -4.852 -18.848 1.00 91.62 101 GLY A C 1
ATOM 767 O O . GLY A 1 101 ? 4.891 -4.019 -18.886 1.00 91.62 101 GLY A O 1
ATOM 768 N N . VAL A 1 102 ? 2.806 -4.646 -19.449 1.00 91.94 102 VAL A N 1
ATOM 769 C CA . VAL A 1 102 ? 2.462 -3.404 -20.174 1.00 91.94 102 VAL A CA 1
ATOM 770 C C . VAL A 1 102 ? 2.008 -2.326 -19.194 1.00 91.94 102 VAL A C 1
ATOM 772 O O . VAL A 1 102 ? 2.414 -1.173 -19.325 1.00 91.94 102 VAL A O 1
ATOM 775 N N . LEU A 1 103 ? 1.224 -2.687 -18.174 1.00 90.00 103 LEU A N 1
ATOM 776 C CA . LEU A 1 103 ? 0.701 -1.737 -17.182 1.00 90.00 103 LEU A CA 1
ATOM 777 C C . LEU A 1 103 ? 1.816 -0.940 -16.478 1.00 90.00 103 LEU A C 1
ATOM 779 O O . LEU A 1 103 ? 1.692 0.267 -16.271 1.00 90.00 103 LEU A O 1
ATOM 783 N N . TRP A 1 104 ? 2.941 -1.599 -16.184 1.00 89.75 104 TRP A N 1
ATOM 784 C CA . TRP A 1 104 ? 4.123 -0.984 -15.569 1.00 89.75 104 TRP A CA 1
ATOM 785 C C . TRP A 1 104 ? 4.679 0.206 -16.362 1.00 89.75 104 TRP A C 1
ATOM 787 O O . TRP A 1 104 ? 5.208 1.139 -15.768 1.00 89.75 104 TRP A O 1
ATOM 797 N N . THR A 1 105 ? 4.564 0.218 -17.692 1.00 90.69 105 THR A N 1
ATOM 798 C CA . THR A 1 105 ? 5.148 1.297 -18.508 1.00 90.69 105 THR A CA 1
ATOM 799 C C . THR A 1 105 ? 4.283 2.540 -18.576 1.00 90.69 105 THR A C 1
ATOM 801 O O . THR A 1 105 ? 4.748 3.579 -19.030 1.00 90.69 105 THR A O 1
ATOM 804 N N . ARG A 1 106 ? 3.028 2.455 -18.131 1.00 91.81 106 ARG A N 1
ATOM 805 C CA . ARG A 1 106 ? 2.081 3.577 -18.125 1.00 91.81 106 ARG A CA 1
ATOM 806 C C . ARG A 1 106 ? 2.143 4.391 -16.839 1.00 91.81 106 ARG A C 1
ATOM 808 O O . ARG A 1 106 ? 1.610 5.494 -16.794 1.00 91.81 106 ARG A O 1
ATOM 815 N N . ILE A 1 107 ? 2.800 3.862 -15.810 1.00 93.75 107 ILE A N 1
ATOM 816 C CA . ILE A 1 107 ? 2.811 4.430 -14.470 1.00 93.75 107 ILE A CA 1
ATOM 817 C C . ILE A 1 107 ? 4.259 4.543 -14.007 1.00 93.75 107 ILE A C 1
ATOM 819 O O . ILE A 1 107 ? 4.980 3.555 -13.963 1.00 93.75 107 ILE A O 1
ATOM 823 N N . ARG A 1 108 ? 4.684 5.747 -13.617 1.00 93.94 108 ARG A N 1
ATOM 824 C CA . ARG A 1 108 ? 6.060 5.985 -13.154 1.00 93.94 108 ARG A CA 1
ATOM 825 C C . ARG A 1 108 ? 6.384 5.247 -11.849 1.00 93.94 108 ARG A C 1
ATOM 827 O O . ARG A 1 108 ? 7.466 4.690 -11.716 1.00 93.94 108 ARG A O 1
ATOM 834 N N . HIS A 1 109 ? 5.441 5.254 -10.903 1.00 95.38 109 HIS A N 1
ATOM 835 C CA . HIS A 1 109 ? 5.636 4.795 -9.520 1.00 95.38 109 HIS A CA 1
ATOM 836 C C . HIS A 1 109 ? 4.531 3.840 -9.043 1.00 95.38 109 HIS A C 1
ATOM 838 O O . HIS A 1 109 ? 3.889 4.116 -8.029 1.00 95.38 109 HIS A O 1
ATOM 844 N N . PRO A 1 110 ? 4.253 2.724 -9.738 1.00 95.75 110 PRO A N 1
ATOM 845 C CA . PRO A 1 110 ? 3.067 1.921 -9.442 1.00 95.75 110 PRO A CA 1
ATOM 846 C C . PRO A 1 110 ? 3.114 1.300 -8.043 1.00 95.75 110 PRO A C 1
ATOM 848 O O . PRO A 1 110 ? 2.077 1.201 -7.402 1.00 95.75 110 PRO A O 1
ATOM 851 N N . GLN A 1 111 ? 4.304 0.997 -7.510 1.00 96.38 111 GLN A N 1
ATOM 852 C CA . GLN A 1 111 ? 4.442 0.515 -6.134 1.00 96.38 111 GLN A CA 1
ATOM 853 C C . GLN A 1 111 ? 4.066 1.577 -5.092 1.00 96.38 111 GLN A C 1
ATOM 855 O O . GLN A 1 111 ? 3.330 1.275 -4.163 1.00 96.38 111 GLN A O 1
ATOM 860 N N . PHE A 1 112 ? 4.531 2.823 -5.238 1.00 97.75 112 PHE A N 1
ATOM 861 C CA . PHE A 1 112 ? 4.179 3.888 -4.292 1.00 97.75 112 PHE A CA 1
ATOM 862 C C . PHE A 1 112 ? 2.710 4.295 -4.415 1.00 97.75 112 PHE A C 1
ATOM 864 O O . PHE A 1 112 ? 2.069 4.558 -3.402 1.00 97.75 112 PHE A O 1
ATOM 871 N N . LEU A 1 113 ? 2.153 4.294 -5.631 1.00 97.81 113 LEU A N 1
ATOM 872 C CA . LEU A 1 113 ? 0.718 4.509 -5.830 1.00 97.81 113 LEU A CA 1
ATOM 873 C C . LEU A 1 113 ? -0.116 3.387 -5.202 1.00 97.81 113 LEU A C 1
ATOM 875 O O . LEU A 1 113 ? -1.126 3.677 -4.570 1.00 97.81 113 LEU A O 1
ATOM 879 N N . ALA A 1 114 ? 0.325 2.130 -5.311 1.00 97.75 114 ALA A N 1
ATOM 880 C CA . ALA A 1 114 ? -0.307 1.014 -4.616 1.00 97.75 114 ALA A CA 1
ATOM 881 C C . ALA A 1 114 ? -0.302 1.213 -3.097 1.00 97.75 114 ALA A C 1
ATOM 883 O O . ALA A 1 114 ? -1.337 1.035 -2.464 1.00 97.75 114 ALA A O 1
ATOM 884 N N . THR A 1 115 ? 0.826 1.634 -2.515 1.00 98.00 115 THR A N 1
ATOM 885 C CA . THR A 1 115 ? 0.920 1.909 -1.073 1.00 98.00 115 THR A CA 1
ATOM 886 C C . THR A 1 115 ? 0.018 3.066 -0.647 1.00 98.00 115 THR A C 1
ATOM 888 O O . THR A 1 115 ? -0.602 2.990 0.409 1.00 98.00 115 THR A O 1
ATOM 891 N N . ILE A 1 116 ? -0.103 4.119 -1.463 1.00 98.44 116 ILE A N 1
ATOM 892 C CA . ILE A 1 116 ? -1.030 5.229 -1.195 1.00 98.44 116 ILE A CA 1
ATOM 893 C C . ILE A 1 116 ? -2.476 4.728 -1.215 1.00 98.44 116 ILE A C 1
ATOM 895 O O . ILE A 1 116 ? -3.204 4.982 -0.262 1.00 98.44 116 ILE A O 1
ATOM 899 N N . LEU A 1 117 ? -2.879 3.965 -2.240 1.00 98.06 117 LEU A N 1
ATOM 900 C CA . LEU A 1 117 ? -4.223 3.377 -2.299 1.00 98.06 117 LEU A CA 1
ATOM 901 C C . LEU A 1 117 ? -4.493 2.448 -1.112 1.00 98.06 117 LEU A C 1
ATOM 903 O O . LEU A 1 117 ? -5.565 2.527 -0.520 1.00 98.06 117 LEU A O 1
ATOM 907 N N . TRP A 1 118 ? -3.521 1.613 -0.737 1.00 98.00 118 TRP A N 1
ATOM 908 C CA . TRP A 1 118 ? -3.604 0.731 0.427 1.00 98.00 118 TRP A CA 1
ATOM 909 C C . TRP A 1 118 ? -3.829 1.533 1.709 1.00 98.00 118 TRP A C 1
ATOM 911 O O . TRP A 1 118 ? -4.741 1.226 2.476 1.00 98.00 118 TRP A O 1
ATOM 921 N N . ALA A 1 119 ? -3.018 2.570 1.933 1.00 98.12 119 ALA A N 1
ATOM 922 C CA . ALA A 1 119 ? -3.128 3.434 3.099 1.00 98.12 119 ALA A CA 1
ATOM 923 C C . ALA A 1 119 ? -4.484 4.148 3.142 1.00 98.12 119 ALA A C 1
ATOM 925 O O . ALA A 1 119 ? -5.158 4.116 4.167 1.00 98.12 119 ALA A O 1
ATOM 926 N N . THR A 1 120 ? -4.922 4.734 2.026 1.00 97.62 120 THR A N 1
ATOM 927 C CA . THR A 1 120 ? -6.227 5.400 1.927 1.00 97.62 120 THR A CA 1
ATOM 928 C C . THR A 1 120 ? -7.378 4.437 2.198 1.00 97.62 120 THR A C 1
ATOM 930 O O . THR A 1 120 ? -8.279 4.786 2.954 1.00 97.62 120 THR A O 1
ATOM 933 N N . ALA A 1 121 ? -7.343 3.232 1.626 1.00 96.25 121 ALA A N 1
ATOM 934 C CA . ALA A 1 121 ? -8.363 2.214 1.854 1.00 96.25 121 ALA A CA 1
ATOM 935 C C . ALA A 1 121 ? -8.458 1.861 3.348 1.00 96.25 121 ALA A C 1
ATOM 937 O O . ALA A 1 121 ? -9.529 1.954 3.940 1.00 96.25 121 ALA A O 1
ATOM 938 N N . HIS A 1 122 ? -7.324 1.594 4.002 1.00 95.00 122 HIS A N 1
ATOM 939 C CA . HIS A 1 122 ? -7.326 1.245 5.422 1.00 95.00 122 HIS A CA 1
ATOM 940 C C . HIS A 1 122 ? -7.790 2.391 6.320 1.00 95.00 122 HIS A C 1
ATOM 942 O O . HIS A 1 122 ? -8.540 2.139 7.256 1.00 95.00 122 HIS A O 1
ATOM 948 N N . LEU A 1 123 ? -7.411 3.636 6.029 1.00 95.50 123 LEU A N 1
ATOM 949 C CA . LEU A 1 123 ? -7.920 4.793 6.770 1.00 95.50 123 LEU A CA 1
ATOM 950 C C . LEU A 1 123 ? -9.425 5.002 6.541 1.00 95.50 123 LEU A C 1
ATOM 952 O O . LEU A 1 123 ? -10.126 5.462 7.433 1.00 95.50 123 LEU A O 1
ATOM 956 N N . LEU A 1 124 ? -9.961 4.631 5.378 1.00 93.69 124 LEU A N 1
ATOM 957 C CA . LEU A 1 124 ? -11.391 4.779 5.103 1.00 93.69 124 LEU A CA 1
ATOM 958 C C . LEU A 1 124 ? -12.263 3.913 6.026 1.00 93.69 124 LEU A C 1
ATOM 960 O O . LEU A 1 124 ? -13.373 4.317 6.363 1.00 93.69 124 LEU A O 1
ATOM 964 N N . VAL A 1 125 ? -11.765 2.737 6.418 1.00 92.44 125 VAL A N 1
ATOM 965 C CA . VAL A 1 125 ? -12.513 1.745 7.210 1.00 92.44 125 VAL A CA 1
ATOM 966 C C . VAL A 1 125 ? -12.027 1.602 8.652 1.00 92.44 125 VAL A C 1
ATOM 968 O O . VAL A 1 125 ? -12.737 1.008 9.454 1.00 92.44 125 VAL A O 1
ATOM 971 N N . ASN A 1 126 ? -10.860 2.155 9.003 1.00 92.31 126 ASN A N 1
ATOM 972 C CA . ASN A 1 126 ? -10.316 2.128 10.363 1.00 92.31 126 ASN A CA 1
ATOM 973 C C . ASN A 1 126 ? -10.125 3.551 10.893 1.00 92.31 126 ASN A C 1
ATOM 975 O O . ASN A 1 126 ? -9.291 4.300 10.386 1.00 92.31 126 ASN A O 1
ATOM 979 N N . GLY A 1 127 ? -10.891 3.904 11.924 1.00 92.56 127 GLY A N 1
ATOM 980 C CA . GLY A 1 127 ? -10.926 5.245 12.509 1.00 92.56 127 GLY A CA 1
ATOM 981 C C . GLY A 1 127 ? -10.155 5.416 13.817 1.00 92.56 127 GLY A C 1
ATOM 982 O O . GLY A 1 127 ? -10.422 6.367 14.546 1.00 92.56 127 GLY A O 1
ATOM 983 N N . ASP A 1 128 ? -9.243 4.508 14.157 1.00 94.62 128 ASP A N 1
ATOM 984 C CA . ASP A 1 128 ? -8.477 4.528 15.407 1.00 94.62 128 ASP A CA 1
ATOM 985 C C . ASP A 1 128 ? -7.048 5.087 15.246 1.00 94.62 128 ASP A C 1
ATOM 987 O O . ASP A 1 128 ? -6.484 5.157 14.150 1.00 94.62 128 ASP A O 1
ATOM 991 N N . LEU A 1 129 ? -6.439 5.473 16.369 1.00 96.19 129 LEU A N 1
ATOM 992 C CA . LEU A 1 129 ? -5.102 6.065 16.418 1.00 96.19 129 LEU A CA 1
ATOM 993 C C . LEU A 1 129 ? -4.006 5.139 15.877 1.00 96.19 129 LEU A C 1
ATOM 995 O O . LEU A 1 129 ? -3.103 5.620 15.189 1.00 96.19 129 LEU A O 1
ATOM 999 N N . ALA A 1 130 ? -4.059 3.835 16.162 1.00 95.81 130 ALA A N 1
ATOM 1000 C CA . ALA A 1 130 ? -3.030 2.903 15.705 1.00 95.81 130 ALA A CA 1
ATOM 1001 C C . ALA A 1 130 ? -3.055 2.783 14.174 1.00 95.81 130 ALA A C 1
ATOM 1003 O O . ALA A 1 130 ? -2.003 2.854 13.528 1.00 95.81 130 ALA A O 1
ATOM 1004 N N . SER A 1 131 ? -4.251 2.700 13.589 1.00 95.06 131 SER A N 1
ATOM 1005 C CA . SER A 1 131 ? -4.455 2.703 12.137 1.00 95.06 131 SER A CA 1
ATOM 1006 C C . SER A 1 131 ? -3.990 4.001 11.485 1.00 95.06 131 SER A C 1
ATOM 1008 O O . SER A 1 131 ? -3.267 3.958 10.485 1.00 95.06 131 SER A O 1
ATOM 1010 N N . VAL A 1 132 ? -4.328 5.156 12.068 1.00 97.25 132 VAL A N 1
ATOM 1011 C CA . VAL A 1 132 ? -3.882 6.463 11.558 1.00 97.25 132 VAL A CA 1
ATOM 1012 C C . VAL A 1 132 ? -2.362 6.572 11.553 1.00 97.25 132 VAL A C 1
ATOM 1014 O O . VAL A 1 132 ? -1.782 6.982 10.546 1.00 97.25 132 VAL A O 1
ATOM 1017 N N . LEU A 1 133 ? -1.698 6.165 12.634 1.00 97.12 133 LEU A N 1
ATOM 1018 C CA . LEU A 1 133 ? -0.240 6.214 12.708 1.00 97.12 133 LEU A CA 1
ATOM 1019 C C . LEU A 1 133 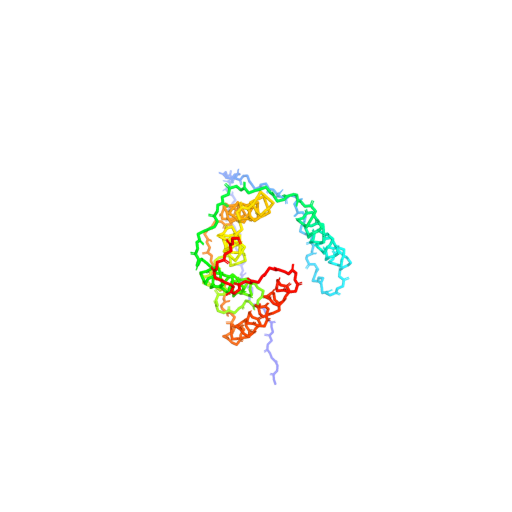? 0.413 5.249 11.716 1.00 97.12 133 LEU A C 1
ATOM 1021 O O . LEU A 1 133 ? 1.342 5.648 11.013 1.00 97.12 133 LEU A O 1
ATOM 1025 N N . LEU A 1 134 ? -0.073 4.011 11.612 1.00 96.44 134 LEU A N 1
ATOM 1026 C CA . LEU A 1 134 ? 0.510 3.006 10.724 1.00 96.44 134 LEU A CA 1
ATOM 1027 C C . LEU A 1 134 ? 0.311 3.363 9.244 1.00 96.44 134 LEU A C 1
ATOM 1029 O O . LEU A 1 134 ? 1.281 3.527 8.497 1.00 96.44 134 LEU A O 1
ATOM 1033 N N . PHE A 1 135 ? -0.942 3.499 8.811 1.00 97.81 135 PHE A N 1
ATOM 1034 C CA . PHE A 1 135 ? -1.265 3.716 7.401 1.00 97.81 135 PHE A CA 1
ATOM 1035 C C . PHE A 1 135 ? -0.985 5.153 6.966 1.00 97.81 135 PHE A C 1
ATOM 1037 O O . PHE A 1 135 ? -0.477 5.364 5.862 1.00 97.81 135 PHE A O 1
ATOM 1044 N N . GLY A 1 136 ? -1.212 6.135 7.842 1.00 97.81 136 GLY A N 1
ATOM 1045 C CA . GLY A 1 136 ? -0.852 7.528 7.584 1.00 97.81 136 GLY A CA 1
ATOM 1046 C C . GLY A 1 136 ? 0.650 7.696 7.357 1.00 97.81 136 GLY A C 1
ATOM 1047 O O . GLY A 1 136 ? 1.049 8.306 6.364 1.00 97.81 136 GLY A O 1
ATOM 1048 N N . SER A 1 137 ? 1.495 7.079 8.192 1.00 97.94 137 SER A N 1
ATOM 1049 C CA . SER A 1 137 ? 2.954 7.136 8.007 1.00 97.94 137 SER A CA 1
ATOM 1050 C C . SER A 1 137 ? 3.401 6.479 6.698 1.00 97.94 137 SER A C 1
ATOM 1052 O O . SER A 1 137 ? 4.232 7.045 5.985 1.00 97.94 137 SER A O 1
ATOM 1054 N N . LEU A 1 138 ? 2.831 5.323 6.333 1.00 97.44 138 LEU A N 1
ATOM 1055 C CA . LEU A 1 138 ? 3.127 4.648 5.060 1.00 97.44 138 LEU A CA 1
ATOM 1056 C C . LEU A 1 138 ? 2.708 5.484 3.841 1.00 97.44 138 LEU A C 1
ATOM 1058 O O . LEU A 1 138 ? 3.456 5.568 2.859 1.00 97.44 138 LEU A O 1
ATOM 1062 N N . GLY A 1 139 ? 1.536 6.122 3.903 1.00 98.12 139 GLY A N 1
ATOM 1063 C CA . GLY A 1 139 ? 1.040 7.017 2.858 1.00 98.12 139 GLY A CA 1
ATOM 1064 C C . GLY A 1 139 ? 1.922 8.256 2.693 1.00 98.12 139 GLY A C 1
ATOM 1065 O O . GLY A 1 139 ? 2.371 8.552 1.582 1.00 98.12 139 GLY A O 1
ATOM 1066 N N . LEU A 1 140 ? 2.251 8.932 3.799 1.00 98.38 140 LEU A N 1
ATOM 1067 C CA . LEU A 1 140 ? 3.136 10.103 3.805 1.00 98.38 140 LEU A CA 1
ATOM 1068 C C . LEU A 1 140 ? 4.538 9.762 3.292 1.00 98.38 140 LEU A C 1
ATOM 1070 O O . LEU A 1 140 ? 5.085 10.486 2.457 1.00 98.38 140 LEU A O 1
ATOM 1074 N N . TRP A 1 141 ? 5.103 8.635 3.728 1.00 98.31 141 TRP A N 1
ATOM 1075 C CA . TRP A 1 141 ? 6.394 8.158 3.234 1.00 98.31 141 TRP A CA 1
ATOM 1076 C C . TRP A 1 141 ? 6.367 7.878 1.727 1.00 98.31 141 TRP A C 1
ATOM 1078 O O . TRP A 1 141 ? 7.313 8.224 1.014 1.00 98.31 141 TRP A O 1
ATOM 1088 N N . SER A 1 142 ? 5.279 7.297 1.221 1.00 98.25 142 SER A N 1
ATOM 1089 C CA . SER A 1 142 ? 5.126 7.003 -0.208 1.00 98.25 142 SER A CA 1
ATOM 1090 C C . SER A 1 142 ? 5.050 8.278 -1.046 1.00 98.25 142 SER A C 1
ATOM 1092 O O . SER A 1 142 ? 5.741 8.388 -2.061 1.00 98.25 142 SER A O 1
ATOM 1094 N N . LEU A 1 143 ? 4.283 9.273 -0.594 1.00 98.25 143 LEU A N 1
ATOM 1095 C CA . LEU A 1 143 ? 4.221 10.595 -1.225 1.00 98.25 143 LEU A CA 1
ATOM 1096 C C . LEU A 1 143 ? 5.594 11.278 -1.220 1.00 98.25 143 LEU A C 1
ATOM 1098 O O . LEU A 1 143 ? 6.076 11.701 -2.272 1.00 98.25 143 LEU A O 1
ATOM 1102 N N . GLY A 1 144 ? 6.259 11.322 -0.063 1.00 98.31 144 GLY A N 1
ATOM 1103 C CA . GLY A 1 144 ? 7.601 11.891 0.066 1.00 98.31 144 GLY A CA 1
ATOM 1104 C C . GLY A 1 144 ? 8.623 11.197 -0.838 1.00 98.31 144 GLY A C 1
ATOM 1105 O O . GLY A 1 144 ? 9.443 11.861 -1.471 1.00 98.31 144 GLY A O 1
ATOM 1106 N N . SER A 1 145 ? 8.529 9.873 -0.975 1.00 98.06 145 SER A N 1
ATOM 1107 C CA . SER A 1 145 ? 9.392 9.087 -1.863 1.00 98.06 145 SER A CA 1
ATOM 1108 C C . SER A 1 145 ? 9.171 9.437 -3.334 1.00 98.06 145 SER A C 1
ATOM 1110 O O . SER A 1 145 ? 10.145 9.652 -4.054 1.00 98.06 145 SER A O 1
ATOM 1112 N N . ILE A 1 146 ? 7.915 9.571 -3.777 1.00 97.31 146 ILE A N 1
ATOM 1113 C CA . ILE A 1 146 ? 7.593 10.014 -5.144 1.00 97.31 146 ILE A CA 1
ATOM 1114 C C . ILE A 1 146 ? 8.202 11.392 -5.419 1.00 97.31 146 ILE A C 1
ATOM 1116 O O . ILE A 1 146 ? 8.863 11.573 -6.444 1.00 97.31 146 ILE A O 1
ATOM 1120 N N . LEU A 1 147 ? 8.006 12.352 -4.510 1.00 97.31 147 LEU A N 1
ATOM 1121 C CA . LEU A 1 147 ? 8.529 13.713 -4.659 1.00 97.31 147 LEU A CA 1
ATOM 1122 C C . LEU A 1 147 ? 10.059 13.717 -4.729 1.00 97.31 147 LEU A C 1
ATOM 1124 O O . LEU A 1 147 ? 10.636 14.316 -5.638 1.00 97.31 147 LEU A O 1
ATOM 1128 N N . LEU A 1 148 ? 10.713 12.995 -3.818 1.00 97.62 148 LEU A N 1
ATOM 1129 C CA . LEU A 1 148 ? 12.168 12.906 -3.753 1.00 97.62 148 LEU A CA 1
ATOM 1130 C C . LEU A 1 148 ? 12.765 12.250 -5.003 1.00 97.62 148 LEU A C 1
ATOM 1132 O O . LEU A 1 148 ? 13.775 12.72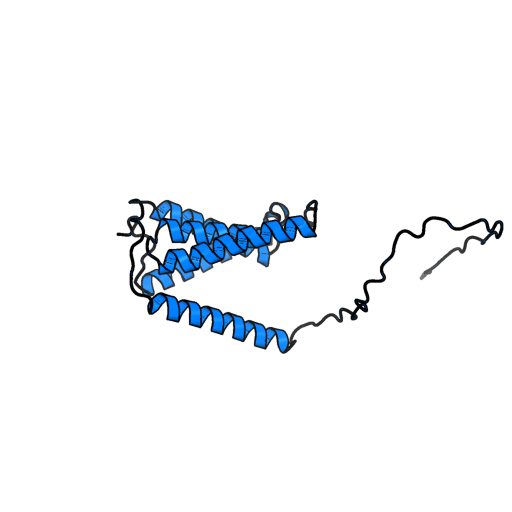5 -5.522 1.00 97.62 148 LEU A O 1
ATOM 1136 N N . ILE A 1 149 ? 12.156 11.171 -5.500 1.00 95.88 149 ILE A N 1
ATOM 1137 C CA . ILE A 1 149 ? 12.618 10.486 -6.713 1.00 95.88 149 ILE A CA 1
ATOM 1138 C C . ILE A 1 149 ? 12.402 11.378 -7.937 1.00 95.88 149 ILE A C 1
ATOM 1140 O O . ILE A 1 149 ? 13.318 11.538 -8.741 1.00 95.88 149 ILE A O 1
ATOM 1144 N N . ASN A 1 150 ? 11.239 12.024 -8.058 1.00 95.88 150 ASN A N 1
ATOM 1145 C CA . ASN A 1 150 ? 10.958 12.945 -9.162 1.00 95.88 150 ASN A CA 1
ATOM 1146 C C . ASN A 1 150 ? 11.948 14.116 -9.199 1.00 95.88 150 ASN A C 1
ATOM 1148 O O . ASN A 1 150 ? 12.428 14.465 -10.277 1.00 95.88 150 ASN A O 1
ATOM 1152 N N . ALA A 1 151 ? 12.288 14.677 -8.036 1.00 95.25 151 ALA A N 1
ATOM 1153 C CA . ALA A 1 151 ? 13.271 15.750 -7.921 1.00 95.25 151 ALA A CA 1
ATOM 1154 C C . ALA A 1 151 ? 14.689 15.303 -8.322 1.00 95.25 151 ALA A C 1
ATOM 1156 O O . ALA A 1 151 ? 15.450 16.098 -8.867 1.00 95.25 151 ALA A O 1
ATOM 1157 N N . ARG A 1 152 ? 15.048 14.036 -8.072 1.00 95.94 152 ARG A N 1
ATOM 1158 C CA . ARG A 1 152 ? 16.376 13.479 -8.389 1.00 95.94 152 ARG A CA 1
ATOM 1159 C C . ARG A 1 152 ? 16.522 13.022 -9.838 1.00 95.94 152 ARG A C 1
ATOM 1161 O O . ARG A 1 152 ? 17.594 13.174 -10.410 1.00 95.94 152 ARG A O 1
ATOM 1168 N N . GLU A 1 153 ? 15.482 12.419 -10.404 1.00 93.12 153 GLU A N 1
ATOM 1169 C CA . GLU A 1 153 ? 15.538 11.771 -11.722 1.00 93.12 153 GLU A CA 1
ATOM 1170 C C . GLU A 1 153 ? 14.992 12.645 -12.860 1.00 93.12 153 GLU A C 1
ATOM 1172 O O . GLU A 1 153 ? 15.225 12.345 -14.028 1.00 93.12 153 GLU A O 1
ATOM 1177 N N . GLY A 1 154 ? 14.260 13.723 -12.559 1.00 87.94 154 GLY A N 1
ATOM 1178 C CA . GLY A 1 154 ? 13.739 14.640 -13.574 1.00 87.94 154 GLY A CA 1
ATOM 1179 C C . GLY A 1 154 ? 12.628 14.028 -14.437 1.00 87.94 154 GLY A C 1
ATOM 1180 O O . GLY A 1 154 ? 11.735 13.332 -13.931 1.00 87.94 154 GLY A O 1
ATOM 1181 N N . ARG A 1 155 ? 12.632 14.333 -15.744 1.00 91.56 155 ARG A N 1
ATOM 1182 C CA . ARG A 1 155 ? 11.580 13.922 -16.692 1.00 91.56 155 ARG A CA 1
ATOM 1183 C C . ARG A 1 155 ? 11.566 12.402 -16.865 1.00 91.56 155 ARG A C 1
ATOM 1185 O O . ARG A 1 155 ? 12.582 11.784 -17.152 1.00 91.56 155 ARG A O 1
ATOM 1192 N N . TRP A 1 156 ? 10.386 11.808 -16.723 1.00 92.94 156 TRP A N 1
ATOM 1193 C CA . TRP A 1 156 ? 10.212 10.367 -16.866 1.00 92.94 156 TRP A CA 1
ATOM 1194 C C . TRP A 1 156 ? 10.257 9.932 -18.333 1.00 92.94 156 TRP A C 1
ATOM 1196 O O . TRP A 1 156 ? 9.570 10.510 -19.176 1.00 92.94 156 TRP A O 1
ATOM 1206 N N . SER A 1 157 ? 11.038 8.887 -18.605 1.00 92.06 157 SER A N 1
ATOM 1207 C CA . SER A 1 157 ? 11.031 8.146 -19.865 1.00 92.06 157 SER A CA 1
ATOM 1208 C C . SER A 1 157 ? 10.446 6.752 -19.606 1.00 92.06 157 SER A C 1
ATOM 1210 O O . SER A 1 157 ? 11.030 6.000 -18.815 1.00 92.06 157 SER A O 1
ATOM 1212 N N . PRO A 1 158 ? 9.286 6.404 -20.195 1.00 90.38 158 PRO A N 1
ATOM 1213 C CA . PRO A 1 158 ? 8.675 5.094 -20.010 1.00 90.38 158 PRO A CA 1
ATOM 1214 C C . PRO A 1 158 ? 9.608 3.951 -20.445 1.00 90.38 158 PRO A C 1
ATOM 1216 O O . PRO A 1 158 ? 10.164 4.004 -21.544 1.00 90.38 158 PRO A O 1
ATOM 1219 N N . PRO A 1 159 ? 9.781 2.896 -19.626 1.00 88.50 159 PRO A N 1
ATOM 1220 C CA . PRO A 1 159 ? 10.546 1.723 -20.036 1.00 88.50 159 PRO A CA 1
ATOM 1221 C C . PRO A 1 159 ? 9.820 0.956 -21.157 1.00 88.50 159 PRO A C 1
ATOM 1223 O O . PRO A 1 159 ? 8.601 1.088 -21.297 1.00 88.50 159 PRO A O 1
ATOM 1226 N N . PRO A 1 160 ? 10.529 0.124 -21.945 1.00 89.81 160 PRO A N 1
ATOM 1227 C CA . PRO A 1 160 ? 9.890 -0.695 -22.971 1.00 89.81 160 PRO A CA 1
ATOM 1228 C C . PRO A 1 160 ? 8.888 -1.682 -22.342 1.00 89.81 160 PRO A C 1
ATOM 1230 O O . PRO A 1 160 ? 9.169 -2.243 -21.275 1.00 89.81 160 PRO A O 1
ATOM 1233 N N . PRO A 1 161 ? 7.720 -1.906 -22.974 1.00 91.94 161 PRO A N 1
ATOM 1234 C CA . PRO A 1 161 ? 6.683 -2.772 -22.426 1.00 91.94 161 PRO A CA 1
ATOM 1235 C C . PRO A 1 161 ? 7.109 -4.232 -22.386 1.00 91.94 161 PRO A C 1
ATOM 1237 O O . PRO A 1 161 ? 7.665 -4.774 -23.342 1.00 91.94 161 PRO A O 1
ATOM 1240 N N . GLY A 1 162 ? 6.798 -4.881 -21.263 1.00 91.50 162 GLY A N 1
ATOM 1241 C CA . GLY A 1 162 ? 6.830 -6.330 -21.173 1.00 91.50 162 GLY A CA 1
ATOM 1242 C C . GLY A 1 162 ? 5.670 -6.968 -21.950 1.00 91.50 162 GLY A C 1
ATOM 1243 O O . GLY A 1 162 ? 4.747 -6.286 -22.393 1.00 91.50 162 GLY A O 1
ATOM 1244 N N . PRO A 1 163 ? 5.679 -8.298 -22.109 1.00 94.06 163 PRO A N 1
ATOM 1245 C CA . PRO A 1 163 ? 4.616 -9.010 -22.810 1.00 94.06 163 PRO A CA 1
ATOM 1246 C C . PRO A 1 163 ? 3.289 -8.986 -22.033 1.00 94.06 163 PRO A C 1
ATOM 1248 O O . PRO A 1 163 ? 3.284 -9.175 -20.816 1.00 94.06 163 PRO A O 1
ATOM 1251 N N . LEU A 1 164 ? 2.162 -8.886 -22.752 1.00 93.12 164 LEU A N 1
ATOM 1252 C CA . LEU A 1 164 ? 0.802 -8.838 -22.183 1.00 93.12 164 LEU A CA 1
ATOM 1253 C C . LEU A 1 164 ? 0.478 -10.023 -21.258 1.00 93.12 164 LEU A C 1
ATOM 1255 O O . LEU A 1 164 ? -0.224 -9.860 -20.266 1.00 93.12 164 LEU A O 1
ATOM 1259 N N . ARG A 1 165 ? 1.050 -11.209 -21.515 1.00 94.38 165 ARG A N 1
ATOM 1260 C CA . ARG A 1 165 ? 0.874 -12.390 -20.647 1.00 94.38 165 ARG A CA 1
ATOM 1261 C C . ARG A 1 165 ? 1.247 -12.131 -19.182 1.00 94.38 165 ARG A C 1
ATOM 1263 O O . ARG A 1 165 ? 0.716 -12.793 -18.302 1.00 94.38 165 ARG A O 1
ATOM 1270 N N . ARG A 1 166 ? 2.166 -11.192 -18.917 1.00 94.12 166 ARG A N 1
ATOM 1271 C CA . ARG A 1 166 ? 2.551 -10.812 -17.550 1.00 94.12 166 ARG A CA 1
ATOM 1272 C C . ARG A 1 166 ? 1.455 -10.015 -16.857 1.00 94.12 166 ARG A C 1
ATOM 1274 O O . ARG A 1 166 ? 1.259 -10.215 -15.670 1.00 94.12 166 ARG A O 1
ATOM 1281 N N . ASP A 1 167 ? 0.720 -9.186 -17.590 1.00 92.19 167 ASP A N 1
ATOM 1282 C CA . ASP A 1 167 ? -0.433 -8.476 -17.034 1.00 92.19 167 ASP A CA 1
ATOM 1283 C C . ASP A 1 167 ? -1.605 -9.441 -16.802 1.00 92.19 167 ASP A C 1
ATOM 1285 O O . ASP A 1 167 ? -2.278 -9.356 -15.783 1.00 92.19 167 ASP A O 1
ATOM 1289 N N . LEU A 1 168 ? -1.799 -10.436 -17.676 1.00 94.25 168 LEU A N 1
ATOM 1290 C CA . LEU A 1 168 ? -2.782 -11.500 -17.430 1.00 94.25 168 LEU A CA 1
ATOM 1291 C C . LEU A 1 168 ? -2.418 -12.343 -16.197 1.00 94.25 168 LEU A C 1
ATOM 1293 O O . LEU A 1 168 ? -3.270 -12.599 -15.348 1.00 94.25 168 LEU A O 1
ATOM 1297 N N . ALA A 1 169 ? -1.145 -12.730 -16.060 1.00 94.69 169 ALA A N 1
ATOM 1298 C CA . ALA A 1 169 ? -0.653 -13.431 -14.875 1.00 94.69 169 ALA A CA 1
ATOM 1299 C C . ALA A 1 169 ? -0.808 -12.581 -13.604 1.00 94.69 169 ALA A C 1
ATOM 1301 O O . ALA A 1 169 ? -1.190 -13.099 -12.557 1.00 94.69 169 ALA A O 1
ATOM 1302 N N . LEU A 1 170 ? -0.563 -11.272 -13.705 1.00 95.31 170 LEU A N 1
ATOM 1303 C CA . LEU A 1 170 ? -0.772 -10.315 -12.624 1.00 95.31 170 LEU A CA 1
ATOM 1304 C C . LEU A 1 170 ? -2.217 -10.316 -12.140 1.00 95.31 170 LEU A C 1
ATOM 1306 O O . LEU A 1 170 ? -2.419 -10.331 -10.932 1.00 95.31 170 LEU A O 1
ATOM 1310 N N . LEU A 1 171 ? -3.206 -10.335 -13.037 1.00 94.94 171 LEU A N 1
ATOM 1311 C CA . LEU A 1 171 ? -4.615 -10.381 -12.633 1.00 94.94 171 LEU A CA 1
ATOM 1312 C C . LEU A 1 171 ? -4.927 -11.659 -11.842 1.00 94.94 171 LEU A C 1
ATOM 1314 O O . LEU A 1 171 ? -5.541 -11.583 -10.780 1.00 94.94 171 LEU A O 1
ATOM 1318 N N . GLY A 1 172 ? -4.440 -12.817 -12.301 1.00 95.38 172 GLY A N 1
ATOM 1319 C CA . GLY A 1 172 ? -4.607 -14.084 -11.580 1.00 95.38 172 GLY A CA 1
ATOM 1320 C C . GLY A 1 172 ? -3.944 -14.080 -10.196 1.00 95.38 172 GLY A C 1
ATOM 1321 O O . GLY A 1 172 ? -4.556 -14.487 -9.205 1.00 95.38 172 GLY A O 1
ATOM 1322 N N . ILE A 1 173 ? -2.715 -13.563 -10.104 1.00 94.12 173 ILE A N 1
ATOM 1323 C CA . ILE A 1 173 ? -1.996 -13.414 -8.830 1.00 94.12 173 ILE A CA 1
ATOM 1324 C C . ILE A 1 173 ? -2.720 -12.424 -7.913 1.00 94.12 173 ILE A C 1
ATOM 1326 O O . ILE A 1 173 ? -2.877 -12.710 -6.731 1.00 94.12 173 ILE A O 1
ATOM 1330 N N . ALA A 1 174 ? -3.194 -11.291 -8.435 1.00 95.31 174 ALA A N 1
ATOM 1331 C CA . ALA A 1 174 ? -3.893 -10.275 -7.654 1.00 95.31 174 ALA A CA 1
ATOM 1332 C C . ALA A 1 174 ? -5.182 -10.829 -7.037 1.00 95.31 174 ALA A C 1
ATOM 1334 O O . ALA A 1 174 ? -5.404 -10.630 -5.847 1.00 95.31 174 ALA A O 1
ATOM 1335 N N . VAL A 1 175 ? -5.983 -11.582 -7.798 1.00 95.75 175 VAL A N 1
ATOM 1336 C CA . VAL A 1 175 ? -7.191 -12.252 -7.280 1.00 95.75 175 VAL A CA 1
ATOM 1337 C C . VAL A 1 175 ? -6.834 -13.289 -6.212 1.00 95.75 175 VAL A C 1
ATOM 1339 O O . VAL A 1 175 ? -7.471 -13.339 -5.162 1.00 95.75 175 VAL A O 1
ATOM 1342 N N . THR A 1 176 ? -5.782 -14.079 -6.443 1.00 96.25 176 THR A N 1
ATOM 1343 C CA . THR A 1 176 ? -5.319 -15.095 -5.482 1.00 96.25 176 THR A CA 1
ATOM 1344 C C . THR A 1 176 ? -4.851 -14.457 -4.171 1.00 96.25 176 THR A C 1
ATOM 1346 O O . THR A 1 176 ? -5.261 -14.875 -3.089 1.00 96.25 176 THR A O 1
ATOM 1349 N N . LEU A 1 177 ? -4.024 -13.411 -4.257 1.00 95.75 177 LEU A N 1
ATOM 1350 C CA . LEU A 1 177 ? -3.544 -12.661 -3.097 1.00 95.75 177 LEU A CA 1
ATOM 1351 C C . LEU A 1 177 ? -4.682 -11.941 -2.383 1.00 95.75 177 LEU A C 1
ATOM 1353 O O . LEU A 1 177 ? -4.705 -11.942 -1.157 1.00 95.75 177 LEU A O 1
ATOM 1357 N N . TYR A 1 178 ? -5.633 -11.371 -3.124 1.00 95.62 178 TYR A N 1
ATOM 1358 C CA . TYR A 1 178 ? -6.816 -10.747 -2.544 1.00 95.62 178 TYR A CA 1
ATOM 1359 C C . TYR A 1 178 ? -7.581 -11.755 -1.683 1.00 95.62 178 TYR A C 1
ATOM 1361 O O . TYR A 1 178 ? -7.791 -11.495 -0.502 1.00 95.62 178 TYR A O 1
ATOM 1369 N N . GLY A 1 179 ? -7.880 -12.943 -2.222 1.00 95.00 179 GLY A N 1
ATOM 1370 C CA . GLY A 1 179 ? -8.546 -14.013 -1.475 1.00 95.00 179 GLY A CA 1
ATOM 1371 C C . GLY A 1 179 ? -7.769 -14.464 -0.233 1.00 95.00 179 GLY A C 1
ATOM 1372 O O . GLY A 1 179 ? -8.359 -14.625 0.837 1.00 95.00 179 GLY A O 1
ATOM 1373 N N . ALA A 1 180 ? -6.445 -14.617 -0.338 1.00 95.81 180 ALA A N 1
ATOM 1374 C CA . ALA A 1 180 ? -5.599 -14.964 0.805 1.00 95.81 180 ALA A CA 1
ATOM 1375 C C . ALA A 1 180 ? -5.637 -13.879 1.894 1.00 95.81 180 ALA A C 1
ATOM 1377 O O . ALA A 1 180 ? -5.883 -14.183 3.060 1.00 95.81 180 ALA A O 1
ATOM 1378 N N . ILE A 1 181 ? -5.471 -12.611 1.509 1.00 93.50 181 ILE A N 1
ATOM 1379 C CA . ILE A 1 181 ? -5.486 -11.465 2.423 1.00 93.50 181 ILE A CA 1
ATOM 1380 C C . ILE A 1 181 ? -6.844 -11.352 3.114 1.00 93.50 181 ILE A C 1
ATOM 1382 O O . ILE A 1 181 ? -6.883 -11.250 4.340 1.00 93.50 181 ILE A O 1
ATOM 1386 N N . THR A 1 182 ? -7.956 -11.406 2.375 1.00 92.44 182 THR A N 1
ATOM 1387 C CA . THR A 1 182 ? -9.293 -11.314 2.981 1.00 92.44 182 THR A CA 1
ATOM 1388 C C . THR A 1 182 ? -9.574 -12.488 3.910 1.00 92.44 182 THR A C 1
ATOM 1390 O O . THR A 1 182 ? -10.166 -12.294 4.968 1.00 92.44 182 THR A O 1
ATOM 1393 N N . SER A 1 183 ? -9.092 -13.689 3.573 1.00 91.00 183 SER A N 1
ATOM 1394 C CA . SER A 1 183 ? -9.209 -14.864 4.447 1.00 91.00 183 SER A CA 1
ATOM 1395 C C . SER A 1 183 ? -8.443 -14.672 5.756 1.00 91.00 183 SER A C 1
ATOM 1397 O O . SER A 1 183 ? -8.981 -14.944 6.827 1.00 91.00 183 SER A O 1
ATOM 1399 N N . THR A 1 184 ? -7.217 -14.140 5.697 1.00 89.25 184 THR A N 1
ATOM 1400 C CA . THR A 1 184 ? -6.442 -13.800 6.899 1.00 89.25 184 THR A CA 1
ATOM 1401 C C . THR A 1 184 ? -7.141 -12.737 7.745 1.00 89.25 184 THR A C 1
ATOM 1403 O O . THR A 1 184 ? -7.161 -12.859 8.965 1.00 89.25 184 THR A O 1
ATOM 1406 N N . HIS A 1 185 ? -7.756 -11.727 7.127 1.00 87.88 185 HIS A N 1
ATOM 1407 C CA . HIS A 1 185 ? -8.505 -10.694 7.848 1.00 87.88 185 HIS A CA 1
ATOM 1408 C C . HIS A 1 185 ? -9.721 -11.276 8.581 1.00 87.88 185 HIS A C 1
ATOM 1410 O O . HIS A 1 185 ? -9.897 -11.015 9.769 1.00 87.88 185 HIS A O 1
ATOM 1416 N N . ILE A 1 186 ? -10.494 -12.141 7.914 1.00 90.06 186 ILE A N 1
ATOM 1417 C CA . ILE A 1 186 ? -11.615 -12.865 8.532 1.00 90.06 186 ILE A CA 1
ATOM 1418 C C . ILE A 1 186 ? -11.120 -13.729 9.698 1.00 90.06 186 ILE A C 1
ATOM 1420 O O . ILE A 1 186 ? -11.707 -13.689 10.776 1.00 90.06 186 ILE A O 1
ATOM 1424 N N . TRP A 1 187 ? -10.018 -14.462 9.513 1.00 87.31 187 TRP A N 1
ATOM 1425 C CA . TRP A 1 187 ? -9.424 -15.296 10.563 1.00 87.31 187 TRP A CA 1
ATOM 1426 C C . TRP A 1 187 ? -8.952 -14.484 11.778 1.00 87.31 187 TRP A C 1
ATOM 1428 O O . TRP A 1 187 ? -9.089 -14.933 12.913 1.00 87.31 187 TRP A O 1
ATOM 1438 N N . LEU A 1 188 ? -8.451 -13.267 11.556 1.00 83.25 188 LEU A N 1
ATOM 1439 C CA . LEU A 1 188 ? -8.055 -12.336 12.616 1.00 83.25 188 LEU A CA 1
ATOM 1440 C C . LEU A 1 188 ? -9.238 -11.581 13.252 1.00 83.25 188 LEU A C 1
ATOM 1442 O O . LEU A 1 188 ? -9.010 -10.787 14.161 1.00 83.25 188 LEU A O 1
ATOM 1446 N N . GLY A 1 189 ? -10.476 -11.830 12.809 1.00 81.81 189 GLY A N 1
ATOM 1447 C CA . GLY A 1 189 ? -11.696 -11.224 13.355 1.00 81.81 189 GLY A CA 1
ATOM 1448 C C . GLY A 1 189 ? -12.138 -9.925 12.674 1.00 81.81 189 GLY A C 1
ATOM 1449 O O . GLY A 1 189 ? -13.124 -9.325 13.091 1.00 81.81 189 GLY A O 1
ATOM 1450 N N . HIS A 1 190 ? -11.461 -9.498 11.608 1.00 80.38 190 HIS A N 1
ATOM 1451 C CA . HIS A 1 190 ? -11.778 -8.283 10.856 1.00 80.38 190 HIS A CA 1
ATOM 1452 C C . HIS A 1 190 ? -12.379 -8.653 9.498 1.00 80.38 190 HIS A C 1
ATOM 1454 O O . HIS A 1 190 ? -11.659 -8.786 8.517 1.00 80.38 190 HIS A O 1
ATOM 1460 N N . ASN A 1 191 ? -13.693 -8.863 9.401 1.00 83.94 191 ASN A N 1
ATOM 1461 C CA . ASN A 1 191 ? -14.306 -9.291 8.138 1.00 83.94 191 ASN A CA 1
ATOM 1462 C C . ASN A 1 191 ? -14.449 -8.119 7.136 1.00 83.94 191 ASN A C 1
ATOM 1464 O O . ASN A 1 191 ? -15.292 -7.252 7.367 1.00 83.94 191 ASN A O 1
ATOM 1468 N N . PRO A 1 192 ? -13.731 -8.108 5.989 1.00 82.06 192 PRO A N 1
ATOM 1469 C CA . PRO A 1 192 ? -13.748 -6.987 5.038 1.00 82.06 192 PRO A CA 1
ATOM 1470 C C . PRO A 1 192 ? -15.055 -6.822 4.242 1.00 82.06 192 PRO A C 1
ATOM 1472 O O . PRO A 1 192 ? -15.211 -5.840 3.514 1.00 82.06 192 PRO A O 1
ATOM 1475 N N . PHE A 1 193 ? -15.985 -7.777 4.323 1.00 82.88 193 PHE A N 1
ATOM 1476 C CA . PHE A 1 193 ? -17.188 -7.822 3.483 1.00 82.88 193 PHE A CA 1
ATOM 1477 C C . PHE A 1 193 ? -18.473 -7.393 4.197 1.00 82.88 193 PHE A C 1
ATOM 1479 O O . PHE A 1 193 ? -19.532 -7.392 3.575 1.00 82.88 193 PHE A O 1
ATOM 1486 N N . LEU A 1 194 ? -18.400 -6.992 5.470 1.00 75.75 194 LEU A N 1
ATOM 1487 C CA . LEU A 1 194 ? -19.578 -6.572 6.241 1.00 75.75 194 LEU A CA 1
ATOM 1488 C C . LEU A 1 194 ? -20.193 -5.250 5.749 1.00 75.75 194 LEU A C 1
ATOM 1490 O O . LEU A 1 194 ? -21.325 -4.935 6.099 1.00 75.75 194 LEU A O 1
ATOM 1494 N N . GLY A 1 195 ? -19.480 -4.479 4.920 1.00 63.50 195 GLY A N 1
ATOM 1495 C CA . GLY A 1 195 ? -19.966 -3.230 4.323 1.00 63.50 195 GLY A CA 1
ATOM 1496 C C . GLY A 1 195 ? -19.965 -2.051 5.301 1.00 63.50 195 GLY A C 1
ATOM 1497 O O . GLY A 1 195 ? -19.501 -0.970 4.941 1.00 63.50 195 GLY A O 1
ATOM 1498 N N . SER A 1 196 ? -20.403 -2.266 6.540 1.00 61.81 196 SER A N 1
ATOM 1499 C CA . SER A 1 196 ? -20.286 -1.344 7.671 1.00 61.81 196 SER A CA 1
ATOM 1500 C C . SER A 1 196 ? -19.206 -1.814 8.646 1.00 61.81 196 SER A C 1
ATOM 1502 O O . SER A 1 196 ? -19.216 -2.973 9.060 1.00 61.81 196 SER A O 1
ATOM 1504 N N . PHE A 1 197 ? -18.320 -0.903 9.042 1.00 63.47 197 PHE A N 1
ATOM 1505 C CA . PHE A 1 197 ? -17.338 -1.121 10.103 1.00 63.47 197 PHE A CA 1
ATOM 1506 C C . PHE A 1 197 ? -17.649 -0.119 11.212 1.00 63.47 197 PHE A C 1
ATOM 1508 O O . PHE A 1 197 ? -17.424 1.078 11.039 1.00 63.47 197 PHE A O 1
ATOM 1515 N N . GLY A 1 198 ? -18.263 -0.610 12.284 1.00 54.06 198 GLY A N 1
ATOM 1516 C CA . GLY A 1 198 ? -18.660 0.135 13.475 1.00 54.06 198 GLY A CA 1
ATOM 1517 C C . GLY A 1 198 ? -18.616 -0.786 14.679 1.00 54.06 198 GLY A C 1
ATOM 1518 O O . GLY A 1 198 ? -18.881 -1.994 14.478 1.00 54.06 198 GLY A O 1
#

pLDDT: mean 82.85, std 19.12, range [37.44, 98.44]

Foldseek 3Di:
DDDDDDDDDDDDDDDDDDDDDDPPDPPPPPPPPPPPPPPPDDDVVVVVVVVVVVVVVVCLVVCLVPDDFAFQDFADFLCLVVLLVLLLQLLLLCLCVVLQAQVVLVDPCSNLVSLLSNLVSQVNQRRGPSSCVVSVVSNVVSVVVVVVVCVVPPDDDGDDGHHCVSSVVSNVVSVVVSVVVQVVCVVVVRHSPPSGRD

InterPro domains:
  IPR009915 NnrU domain [PF07298] (23-189)

Secondary structure (DSSP, 8-state):
-------PPPPP----------------------------S--HHHHHHHHHHHHH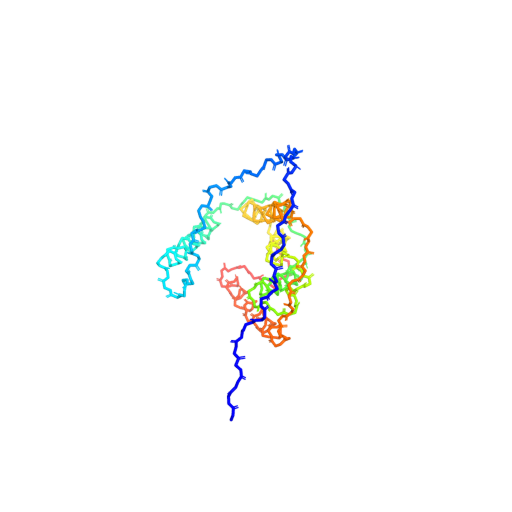HHHHHHHHHHS---B--PPPTTTHHHHHHHHHHHHHHHHHHHH-SSGGGG-S-HHHHHHHHHHHHHHHH--BHHHHHHHHHHHHHHHHHHHHHHHHH-S--PPPPPPHHHHHHHHHHHHHHHHHHHHHHHHTT--TTSS---

Nearest PDB structures (foldseek):
  8q0m-assembly1_J  TM=4.894E-01  e=6.808E-02  Bos taurus
  6qbx-assembly1_D6  TM=4.735E-01  e=2.862E-01  Ovis aries
  7r46-assembly1_J  TM=4.440E-01  e=4.453E-01  Bos taurus
  5xtc-assembly1_m  TM=4.928E-01  e=1.420E+00  Homo sapiens